Protein AF-A0A3L7VFS5-F1 (afdb_monomer)

Nearest PDB structures (foldseek):
  1wq2-assembly1_B  TM=7.933E-01  e=6.311E-02  Nitratidesulfovibrio vulgaris
  2l01-assembly1_B  TM=6.760E-01  e=1.553E-01  Phocaeicola vulgatus ATCC 8482
  6rbd-assembly1_l  TM=6.116E-01  e=2.780E-01  Saccharomyces cerevisiae S288C
  5vfs-assembly1_V  TM=5.050E-01  e=2.571E+00  Homo sapiens
  8jri-assembly1_V  TM=4.109E-01  e=4.855E+00  Homo sapiens

Structure (mmCIF, N/CA/C/O backbone):
data_AF-A0A3L7VFS5-F1
#
_entry.id   AF-A0A3L7VFS5-F1
#
loop_
_atom_site.group_PDB
_atom_site.id
_atom_site.type_symbol
_atom_site.label_atom_id
_atom_site.label_alt_id
_atom_site.label_comp_id
_atom_site.label_asym_id
_atom_site.label_entity_id
_atom_site.label_seq_id
_atom_site.pdbx_PDB_ins_code
_atom_site.Cartn_x
_atom_site.Cartn_y
_atom_site.Cartn_z
_atom_site.occupancy
_atom_site.B_iso_or_equiv
_atom_site.auth_seq_id
_atom_site.auth_comp_id
_atom_site.auth_asym_id
_atom_site.auth_atom_id
_atom_site.pdbx_PDB_model_num
ATOM 1 N N . MET A 1 1 ? -1.624 -3.315 28.650 1.00 49.53 1 MET A N 1
ATOM 2 C CA . MET A 1 1 ? -2.647 -2.267 28.398 1.00 49.53 1 MET A CA 1
ATOM 3 C C . MET A 1 1 ? -3.892 -2.787 27.670 1.00 49.53 1 MET A C 1
ATOM 5 O O . MET A 1 1 ? -4.983 -2.412 28.073 1.00 49.53 1 MET A O 1
ATOM 9 N N . SER A 1 2 ? -3.781 -3.645 26.647 1.00 58.47 2 SER A N 1
ATOM 10 C CA . SER A 1 2 ? -4.943 -4.228 25.941 1.00 58.47 2 SER A CA 1
ATOM 11 C C . SER A 1 2 ? -5.758 -5.216 26.791 1.00 58.47 2 SER A C 1
ATOM 13 O O . SER A 1 2 ? -6.980 -5.121 26.794 1.00 58.47 2 SER A O 1
ATOM 15 N N . ALA A 1 3 ? -5.103 -6.082 27.576 1.00 63.59 3 ALA A N 1
ATOM 16 C CA . ALA A 1 3 ? -5.770 -7.068 28.442 1.00 63.59 3 ALA A CA 1
ATOM 17 C C . ALA A 1 3 ? -6.690 -6.423 29.500 1.00 63.59 3 ALA A C 1
ATOM 19 O O . ALA A 1 3 ? -7.872 -6.734 29.563 1.00 63.59 3 ALA A O 1
ATOM 20 N N . VAL A 1 4 ? -6.184 -5.424 30.233 1.00 71.62 4 VAL A N 1
ATOM 21 C CA . VAL A 1 4 ? -6.960 -4.673 31.243 1.00 71.62 4 VAL A CA 1
ATOM 22 C C . VAL A 1 4 ? -8.175 -3.966 30.626 1.00 71.62 4 VAL A C 1
ATOM 24 O O . VAL A 1 4 ? -9.227 -3.849 31.246 1.00 71.62 4 VAL A O 1
ATOM 27 N N . ARG A 1 5 ? -8.053 -3.472 29.387 1.00 71.25 5 ARG A N 1
ATOM 28 C CA . ARG A 1 5 ? -9.160 -2.812 28.680 1.00 71.25 5 ARG A CA 1
ATOM 29 C C . ARG A 1 5 ? -10.224 -3.814 28.226 1.00 71.25 5 ARG A C 1
ATOM 31 O O . ARG A 1 5 ? -11.406 -3.489 28.286 1.00 71.25 5 ARG A O 1
ATOM 38 N N . LEU A 1 6 ? -9.807 -5.002 27.790 1.00 75.62 6 LEU A N 1
ATOM 39 C CA . LEU A 1 6 ? -10.702 -6.096 27.419 1.00 75.62 6 LEU A CA 1
ATOM 40 C C . LEU A 1 6 ? -11.507 -6.592 28.614 1.00 75.62 6 LEU A C 1
ATOM 42 O O . LEU A 1 6 ? -12.717 -6.744 28.514 1.00 75.62 6 LEU A O 1
ATOM 46 N N . GLU A 1 7 ? -10.843 -6.772 29.750 1.00 79.06 7 GLU A N 1
ATOM 47 C CA . GLU A 1 7 ? -11.471 -7.206 30.993 1.00 79.06 7 GLU A CA 1
ATOM 48 C C . GLU A 1 7 ? -12.519 -6.196 31.476 1.00 79.06 7 GLU A C 1
ATOM 50 O O . GLU A 1 7 ? -13.644 -6.580 31.786 1.00 79.06 7 GLU A O 1
ATOM 55 N N . LYS A 1 8 ? -12.217 -4.892 31.401 1.00 82.19 8 LYS A N 1
ATOM 56 C CA . LYS A 1 8 ? -13.184 -3.824 31.709 1.00 82.19 8 LYS A CA 1
ATOM 57 C C . LYS A 1 8 ? -14.404 -3.823 30.782 1.00 82.19 8 LYS A C 1
ATOM 59 O O . LYS A 1 8 ? -15.521 -3.642 31.256 1.00 82.19 8 LYS A O 1
ATOM 64 N N . LEU A 1 9 ? -14.209 -4.011 29.473 1.00 82.94 9 LEU A N 1
ATOM 65 C CA . LEU A 1 9 ? -15.309 -4.075 28.500 1.00 82.94 9 LEU A CA 1
ATOM 66 C C . LEU A 1 9 ? -16.155 -5.342 28.671 1.00 82.94 9 LEU A C 1
ATOM 68 O O . LEU A 1 9 ? -17.379 -5.244 28.680 1.00 82.94 9 LEU A O 1
ATOM 72 N N . ARG A 1 10 ? -15.520 -6.506 28.858 1.00 85.19 10 ARG A N 1
ATOM 73 C CA . ARG A 1 10 ? -16.217 -7.772 29.133 1.00 85.19 10 ARG A CA 1
ATOM 74 C C . ARG A 1 10 ? -17.007 -7.705 30.434 1.00 85.19 10 ARG A C 1
ATOM 76 O O . ARG A 1 10 ? -18.161 -8.115 30.443 1.00 85.19 10 ARG A O 1
ATOM 83 N N . GLY A 1 11 ? -16.420 -7.147 31.493 1.00 84.69 11 GLY A N 1
ATOM 84 C CA . GLY A 1 11 ? -17.104 -6.926 32.767 1.00 84.69 11 GLY A CA 1
ATOM 85 C C . GLY A 1 11 ? -18.344 -6.050 32.598 1.00 84.69 11 GLY A C 1
ATOM 86 O O . GLY A 1 11 ? -19.437 -6.474 32.954 1.00 84.69 11 GLY A O 1
ATOM 87 N N . ALA A 1 12 ? -18.198 -4.888 31.950 1.00 85.88 12 ALA A N 1
ATOM 88 C CA . ALA A 1 12 ? -19.311 -3.967 31.718 1.00 85.88 12 ALA A CA 1
ATOM 89 C C . ALA A 1 12 ? -20.469 -4.616 30.950 1.00 85.88 12 ALA A C 1
ATOM 91 O O . ALA A 1 12 ? -21.629 -4.501 31.332 1.00 85.88 12 ALA A O 1
ATOM 92 N N . VAL A 1 13 ? -20.154 -5.297 29.846 1.00 86.19 13 VAL A N 1
ATOM 93 C CA . VAL A 1 13 ? -21.172 -5.905 28.988 1.00 86.19 13 VAL A CA 1
ATOM 94 C C . VAL A 1 13 ? -21.838 -7.095 29.675 1.00 86.19 13 VAL A C 1
ATOM 96 O O . VAL A 1 13 ? -23.049 -7.251 29.548 1.00 86.19 13 VAL A O 1
ATOM 99 N N . ARG A 1 14 ? -21.088 -7.889 30.451 1.00 86.62 14 ARG A N 1
ATOM 100 C CA . ARG A 1 14 ? -21.643 -8.988 31.252 1.00 86.62 14 ARG A CA 1
ATOM 101 C C . ARG A 1 14 ? -22.670 -8.476 32.261 1.00 86.62 14 ARG A C 1
ATOM 103 O O . ARG A 1 14 ? -23.772 -9.007 32.287 1.00 86.62 14 ARG A O 1
ATOM 110 N N . SER A 1 15 ? -22.341 -7.424 33.013 1.00 86.19 15 SER A N 1
ATOM 111 C CA . SER A 1 15 ? -23.243 -6.832 34.012 1.00 86.19 15 SER A CA 1
ATOM 112 C C . SER A 1 15 ? -24.516 -6.240 33.401 1.00 86.19 15 SER A C 1
ATOM 114 O O . SER A 1 15 ? -25.572 -6.266 34.017 1.00 86.19 15 SER A O 1
ATOM 116 N N . ILE A 1 16 ? -24.440 -5.707 32.179 1.00 88.50 16 ILE A N 1
ATOM 117 C CA .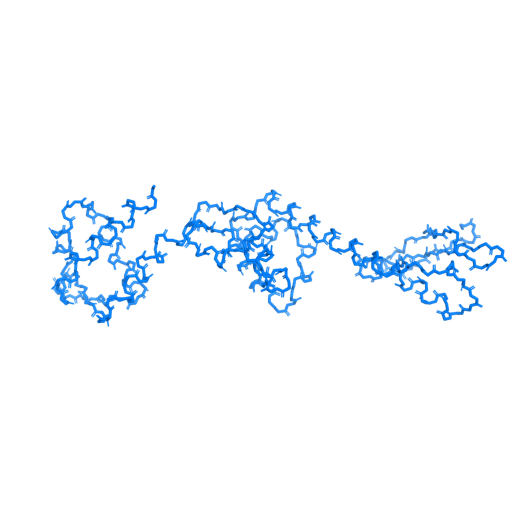 ILE A 1 16 ? -25.596 -5.089 31.508 1.00 88.50 16 ILE A CA 1
ATOM 118 C C . ILE A 1 16 ? -26.504 -6.138 30.839 1.00 88.50 16 ILE A C 1
ATOM 120 O O . ILE A 1 16 ? -27.668 -5.870 30.549 1.00 88.50 16 ILE A O 1
ATOM 124 N N . ARG A 1 17 ? -25.989 -7.341 30.578 1.00 84.38 17 ARG A N 1
ATOM 125 C CA . ARG A 1 17 ? -26.716 -8.401 29.870 1.00 84.38 17 ARG A CA 1
ATOM 126 C C . ARG A 1 17 ? -27.724 -9.156 30.734 1.00 84.38 17 ARG A C 1
ATOM 128 O O . ARG A 1 17 ? -28.546 -9.884 30.193 1.00 84.38 17 ARG A O 1
ATOM 135 N N . GLU A 1 18 ? -27.670 -8.988 32.050 1.00 82.25 18 GLU A N 1
ATOM 136 C CA . GLU A 1 18 ? -28.601 -9.647 32.973 1.00 82.25 18 GLU A CA 1
ATOM 137 C C . GLU A 1 18 ? -30.065 -9.282 32.688 1.00 82.25 18 GLU A C 1
ATOM 139 O O . GLU A 1 18 ? -30.955 -10.079 32.967 1.00 82.25 18 GLU A O 1
ATOM 144 N N . GLU A 1 19 ? -30.304 -8.125 32.063 1.00 85.56 19 GLU A N 1
ATOM 145 C CA . GLU A 1 19 ? -31.637 -7.624 31.761 1.00 85.56 19 GLU A CA 1
ATOM 146 C C . GLU A 1 19 ? -31.859 -7.446 30.250 1.00 85.56 19 GLU A C 1
ATOM 148 O O . GLU A 1 19 ? -31.006 -6.918 29.528 1.00 85.56 19 GLU A O 1
ATOM 153 N N . LYS A 1 20 ? -33.039 -7.848 29.750 1.00 84.69 20 LYS A N 1
ATOM 154 C CA . LYS A 1 20 ? -33.370 -7.757 28.313 1.00 84.69 20 LYS A CA 1
ATOM 155 C C . LYS A 1 20 ? -33.628 -6.311 27.869 1.00 84.69 20 LYS A C 1
ATOM 157 O O . LYS A 1 20 ? -33.325 -5.954 26.727 1.00 84.69 20 LYS A O 1
ATOM 162 N N . VAL A 1 21 ? -34.176 -5.490 28.769 1.00 89.50 21 VAL A N 1
ATOM 163 C CA . VAL A 1 21 ? -34.473 -4.065 28.566 1.00 89.50 21 VAL A CA 1
ATOM 164 C C . VAL A 1 21 ? -34.095 -3.286 29.820 1.00 89.50 21 VAL A C 1
ATOM 166 O O . VAL A 1 21 ? -34.620 -3.552 30.894 1.00 89.50 21 VAL A O 1
ATOM 169 N N . PHE A 1 22 ? -33.228 -2.285 29.698 1.00 91.81 22 PHE A N 1
ATOM 170 C CA . PHE A 1 22 ? -32.716 -1.554 30.859 1.00 91.81 22 PHE A CA 1
ATOM 171 C C . PHE A 1 22 ? -32.558 -0.055 30.589 1.00 91.81 22 PHE A C 1
ATOM 173 O O . PHE A 1 22 ? -32.410 0.394 29.450 1.00 91.81 22 PHE A O 1
ATOM 180 N N . SER A 1 23 ? -32.580 0.745 31.658 1.00 91.50 23 SER A N 1
ATOM 181 C CA . SER A 1 23 ? -32.333 2.187 31.585 1.00 91.50 23 SER A CA 1
ATOM 182 C C . SER A 1 23 ? -30.836 2.506 31.656 1.00 91.50 23 SER A C 1
ATOM 184 O O . SER A 1 23 ? -30.028 1.730 32.172 1.00 91.50 23 SER A O 1
ATOM 186 N N . VAL A 1 24 ? -30.453 3.693 31.175 1.00 88.88 24 VAL A N 1
ATOM 187 C CA . VAL A 1 24 ? -29.067 4.187 31.294 1.00 88.88 24 VAL A CA 1
ATOM 188 C C . VAL A 1 24 ? -28.598 4.223 32.749 1.00 88.88 24 VAL A C 1
ATOM 190 O O . VAL A 1 24 ? -27.437 3.925 33.028 1.00 88.88 24 VAL A O 1
ATOM 193 N N . ASP A 1 25 ? -29.479 4.603 33.671 1.00 88.38 25 ASP A N 1
ATOM 194 C CA . ASP A 1 25 ? -29.116 4.733 35.080 1.00 88.38 25 ASP A CA 1
ATOM 195 C C . ASP A 1 25 ? -28.967 3.369 35.748 1.00 88.38 25 ASP A C 1
ATOM 197 O O . ASP A 1 25 ? -27.993 3.172 36.471 1.00 88.38 25 ASP A O 1
ATOM 201 N N . TRP A 1 26 ? -29.810 2.393 35.396 1.00 91.44 26 TRP A N 1
ATOM 202 C CA . TRP A 1 26 ? -29.627 1.006 35.826 1.00 91.44 26 TRP A CA 1
ATOM 203 C C . TRP A 1 26 ? -28.266 0.453 35.377 1.00 91.44 26 TRP A C 1
ATOM 205 O O . TRP A 1 26 ? -27.512 -0.070 36.196 1.00 91.44 26 TRP A O 1
ATOM 215 N N . ALA A 1 27 ? -27.882 0.668 34.113 1.00 88.38 27 ALA A N 1
ATOM 216 C CA . ALA A 1 27 ? -26.593 0.204 33.590 1.00 88.38 27 ALA A CA 1
ATOM 217 C C . ALA A 1 27 ? -25.388 0.825 34.324 1.00 88.38 27 ALA A C 1
ATOM 219 O O . ALA A 1 27 ? -24.378 0.158 34.546 1.00 88.38 27 ALA A O 1
ATOM 220 N N . LYS A 1 28 ? -25.480 2.099 34.733 1.00 89.75 28 LYS A N 1
ATOM 221 C CA . LYS A 1 28 ? -24.446 2.745 35.563 1.00 89.75 28 LYS A CA 1
ATOM 222 C C . LYS A 1 28 ? -24.393 2.147 36.970 1.00 89.75 28 LYS A C 1
ATOM 224 O O . LYS A 1 28 ? -23.305 2.007 37.516 1.00 89.75 28 LYS A O 1
ATOM 229 N N . THR A 1 29 ? -25.542 1.799 37.550 1.00 88.75 29 THR A N 1
ATOM 230 C CA . THR A 1 29 ? -25.622 1.187 38.884 1.00 88.75 29 THR A CA 1
ATOM 231 C C . THR A 1 29 ? -25.051 -0.227 38.920 1.00 88.75 29 THR A C 1
ATOM 233 O O . THR A 1 29 ? -24.518 -0.607 39.962 1.00 88.75 29 THR A O 1
ATOM 236 N N . GLN A 1 30 ? -25.131 -0.980 37.819 1.00 88.44 30 GLN A N 1
ATOM 237 C CA . GLN A 1 30 ? -24.513 -2.308 37.713 1.00 88.44 30 GLN A CA 1
ATOM 238 C C . GLN A 1 30 ? -23.001 -2.233 37.472 1.00 88.44 30 GLN A C 1
ATOM 240 O O . GLN A 1 30 ? -22.234 -3.018 38.017 1.00 88.44 30 GLN A O 1
ATOM 245 N N . CYS A 1 31 ? -22.540 -1.232 36.724 1.00 87.19 31 CYS A N 1
ATOM 246 C CA . CYS A 1 31 ? -21.125 -1.024 36.418 1.00 87.19 31 CYS A CA 1
ATOM 247 C C . CYS A 1 31 ? -20.437 -0.059 37.407 1.00 87.19 31 CYS A C 1
ATOM 249 O O . CYS A 1 31 ? -19.812 0.911 36.974 1.00 87.19 31 CYS A O 1
ATOM 251 N N . ARG A 1 32 ? -20.538 -0.299 38.726 1.00 82.56 32 ARG A N 1
ATOM 252 C CA . ARG A 1 32 ? -20.020 0.630 39.767 1.00 82.56 32 ARG A CA 1
ATOM 253 C C . ARG A 1 32 ? -18.508 0.842 39.714 1.00 82.56 32 ARG A C 1
ATOM 255 O O . ARG A 1 32 ? -18.030 1.917 40.064 1.00 82.56 32 ARG A O 1
ATOM 262 N N . ASP A 1 33 ? -17.779 -0.154 39.220 1.00 83.00 33 ASP A N 1
ATOM 263 C CA . ASP A 1 33 ? -16.318 -0.120 39.093 1.00 83.00 33 ASP A CA 1
ATOM 264 C C . ASP A 1 33 ? -15.832 0.726 37.897 1.00 83.00 33 ASP A C 1
ATOM 266 O O . ASP A 1 33 ? -14.629 0.868 37.657 1.00 83.00 33 ASP A O 1
ATOM 270 N N . LEU A 1 34 ? -16.757 1.288 37.108 1.00 87.25 34 LEU A N 1
ATOM 271 C CA . LEU A 1 34 ? -16.471 2.051 35.897 1.00 87.25 34 LEU A CA 1
ATOM 272 C C . LEU A 1 34 ? -17.050 3.465 35.973 1.00 87.25 34 LEU A C 1
ATOM 274 O O . LEU A 1 34 ? -18.126 3.713 36.507 1.00 87.25 34 LEU A O 1
ATOM 278 N N . ALA A 1 35 ? -16.353 4.420 35.354 1.00 87.31 35 ALA A N 1
ATOM 279 C CA . ALA A 1 35 ? -16.838 5.794 35.278 1.00 87.31 35 ALA A CA 1
ATOM 280 C C . ALA A 1 35 ? -18.186 5.871 34.514 1.00 87.31 35 ALA A C 1
ATOM 282 O O . ALA A 1 35 ? -18.282 5.321 33.411 1.00 87.31 35 ALA A O 1
ATOM 283 N N . PRO A 1 36 ? -19.198 6.629 34.987 1.00 86.25 36 PRO A N 1
ATOM 284 C CA . PRO A 1 36 ? -20.513 6.719 34.330 1.00 86.25 36 PRO A CA 1
ATOM 285 C C . PRO A 1 36 ? -20.465 7.167 32.858 1.00 86.25 36 PRO A C 1
ATOM 287 O O . PRO A 1 36 ? -21.253 6.715 32.018 1.00 86.25 36 PRO A O 1
ATOM 290 N N . ALA A 1 37 ? -19.508 8.035 32.518 1.00 82.44 37 ALA A N 1
ATOM 291 C CA . ALA A 1 37 ? -19.271 8.479 31.145 1.00 82.44 37 ALA A CA 1
ATOM 292 C C . ALA A 1 37 ? -18.783 7.336 30.233 1.00 82.44 37 ALA A C 1
ATOM 294 O O . ALA A 1 37 ? -19.129 7.290 29.051 1.00 82.44 37 ALA A O 1
ATOM 295 N N . TYR A 1 38 ? -18.013 6.393 30.782 1.00 83.50 38 TYR A N 1
ATOM 296 C CA . TYR A 1 38 ? -17.519 5.226 30.058 1.00 83.50 38 TYR A CA 1
ATOM 297 C C . TYR A 1 38 ? -18.658 4.256 29.726 1.00 83.50 38 TYR A C 1
ATOM 299 O O . TYR A 1 38 ? -18.798 3.861 28.570 1.00 83.50 38 TYR A O 1
ATOM 307 N N . VAL A 1 39 ? -19.535 3.974 30.694 1.00 86.56 39 VAL A N 1
ATOM 308 C CA . VAL A 1 39 ? -20.738 3.141 30.500 1.00 86.56 39 VAL A CA 1
ATOM 309 C C . VAL A 1 39 ? -21.644 3.743 29.424 1.00 86.56 39 VAL A C 1
ATOM 311 O O . VAL A 1 39 ? -22.031 3.070 28.473 1.00 86.56 39 VAL A O 1
ATOM 314 N N . THR A 1 40 ? -21.895 5.053 29.499 1.00 87.56 40 THR A N 1
ATOM 315 C CA . THR A 1 40 ? -22.714 5.769 28.505 1.00 87.56 40 THR A CA 1
ATOM 316 C C . THR A 1 40 ? -22.124 5.667 27.092 1.00 87.56 40 THR A C 1
ATOM 318 O O . THR A 1 40 ? -22.858 5.535 26.113 1.00 87.56 40 THR A O 1
ATOM 321 N N . LYS A 1 41 ? -20.791 5.717 26.965 1.00 86.25 41 LYS A N 1
ATOM 322 C CA . LYS A 1 41 ? -20.098 5.558 25.681 1.00 86.25 41 LYS A CA 1
ATOM 323 C C . LYS A 1 41 ? -20.266 4.147 25.110 1.00 86.25 41 LYS A C 1
ATOM 325 O O . LYS A 1 41 ? -20.528 4.033 23.916 1.00 86.25 41 LYS A O 1
ATOM 330 N N . ILE A 1 42 ? -20.151 3.112 25.947 1.00 88.19 42 ILE A N 1
ATOM 331 C CA . ILE A 1 42 ? -20.348 1.710 25.544 1.00 88.19 42 ILE A CA 1
ATOM 332 C C . ILE A 1 42 ? -21.759 1.512 24.984 1.00 88.19 42 ILE A C 1
ATOM 334 O O . ILE A 1 42 ? -21.895 1.022 23.867 1.00 88.19 42 ILE A O 1
ATOM 338 N N . LEU A 1 43 ? -22.792 1.973 25.699 1.00 89.31 43 LEU A N 1
ATOM 339 C CA . LEU A 1 43 ? -24.190 1.845 25.266 1.00 89.31 43 LEU A CA 1
ATOM 340 C C . LEU A 1 43 ? -24.441 2.500 23.904 1.00 89.31 43 LEU A C 1
ATOM 342 O O . LEU A 1 43 ? -25.046 1.901 23.018 1.00 89.31 43 LEU A O 1
ATOM 346 N N . LYS A 1 44 ? -23.908 3.711 23.697 1.00 87.94 44 LYS A N 1
ATOM 347 C CA . LYS A 1 44 ? -24.010 4.407 22.407 1.00 87.94 44 LYS A CA 1
ATOM 348 C C . LYS A 1 44 ? -23.304 3.659 21.276 1.00 87.94 44 LYS A C 1
ATOM 350 O O . LYS A 1 44 ? -23.799 3.672 20.155 1.00 87.94 44 LYS A O 1
ATOM 355 N N . GLN A 1 45 ? -22.150 3.043 21.539 1.00 85.25 45 GLN A N 1
ATOM 356 C CA . GLN A 1 45 ? -21.429 2.273 20.521 1.00 85.25 45 GLN A CA 1
ATOM 357 C C . GLN A 1 45 ? -22.139 0.959 20.190 1.00 85.25 45 GLN A C 1
ATOM 359 O O . GLN A 1 45 ? -22.264 0.642 19.015 1.00 85.25 45 GLN A O 1
ATOM 364 N N . LEU A 1 46 ? -22.653 0.247 21.195 1.00 88.06 46 LEU A N 1
ATOM 365 C CA . LEU A 1 46 ? -23.460 -0.958 20.993 1.00 88.06 46 LEU A CA 1
ATOM 366 C C . LEU A 1 46 ? -24.721 -0.662 20.175 1.00 88.06 46 LEU A C 1
ATOM 368 O O . LEU A 1 46 ? -25.038 -1.413 19.259 1.00 88.06 46 LEU A O 1
ATOM 372 N N . ALA A 1 47 ? -25.400 0.454 20.452 1.00 87.00 47 ALA A N 1
ATOM 373 C CA . ALA A 1 47 ? -26.554 0.875 19.663 1.00 87.00 47 ALA A CA 1
ATOM 374 C C . ALA A 1 47 ? -26.178 1.274 18.231 1.00 87.00 47 ALA A C 1
ATOM 376 O O . ALA A 1 47 ? -26.844 0.883 17.279 1.00 87.00 47 ALA A O 1
ATOM 377 N N . LYS A 1 48 ? -25.079 2.019 18.059 1.00 85.81 48 LYS A N 1
ATOM 378 C CA . LYS A 1 48 ? -24.581 2.407 16.732 1.00 85.81 48 LYS A CA 1
ATOM 379 C C . LYS A 1 48 ? -24.232 1.193 15.866 1.00 85.81 48 LYS A C 1
ATOM 381 O O . LYS A 1 48 ? -24.479 1.224 14.666 1.00 85.81 48 LYS A O 1
ATOM 386 N N . ASP A 1 49 ? -23.640 0.168 16.470 1.00 82.81 49 ASP A N 1
ATOM 387 C CA . ASP A 1 49 ? -23.200 -1.042 15.775 1.00 82.81 49 ASP A CA 1
ATOM 388 C C . ASP A 1 49 ? -24.328 -2.098 15.662 1.00 82.81 49 ASP A C 1
ATOM 390 O O . ASP A 1 49 ? -24.079 -3.199 15.185 1.00 82.81 49 ASP A O 1
ATOM 394 N N . GLY A 1 50 ? -25.568 -1.765 16.057 1.00 83.69 50 GLY A N 1
ATOM 395 C CA . GLY A 1 50 ? -26.761 -2.595 15.837 1.00 83.69 50 GLY A CA 1
ATOM 396 C C . GLY A 1 50 ? -27.028 -3.673 16.893 1.00 83.69 50 GLY A C 1
ATOM 397 O O . GLY A 1 50 ? -27.940 -4.473 16.726 1.00 83.69 50 GLY A O 1
ATOM 398 N N . HIS A 1 51 ? -26.274 -3.697 17.994 1.00 86.75 51 HIS A N 1
ATOM 399 C CA . HIS A 1 51 ? -26.462 -4.682 19.068 1.00 86.75 51 HIS A CA 1
ATOM 400 C C . HIS A 1 51 ? -27.563 -4.287 20.063 1.00 86.75 51 HIS A C 1
ATOM 402 O O . HIS A 1 51 ? -28.157 -5.151 20.714 1.00 86.75 51 HIS A O 1
ATOM 408 N N . LEU A 1 52 ? -27.829 -2.982 20.188 1.00 89.62 52 LEU A N 1
ATOM 409 C CA . LEU A 1 52 ? -28.888 -2.434 21.032 1.00 89.62 52 LEU A CA 1
ATOM 410 C C . LEU A 1 52 ? -29.854 -1.570 20.218 1.00 89.62 52 LEU A C 1
ATOM 412 O O . LEU A 1 52 ? -29.441 -0.763 19.390 1.00 89.62 52 LEU A O 1
ATOM 416 N N . GLU A 1 53 ? -31.133 -1.664 20.546 1.00 90.62 53 GLU A N 1
ATOM 417 C CA . GLU A 1 53 ? -32.167 -0.725 20.122 1.00 90.62 53 GLU A CA 1
ATOM 418 C C . GLU A 1 53 ? -32.334 0.372 21.179 1.00 90.62 53 GLU A C 1
ATOM 420 O O . GLU A 1 53 ? -32.315 0.090 22.380 1.00 90.62 53 GLU A O 1
ATOM 425 N N . VAL A 1 54 ? -32.484 1.626 20.743 1.00 91.69 54 VAL A N 1
ATOM 426 C CA . VAL A 1 54 ? -32.696 2.773 21.638 1.00 91.69 54 VAL A CA 1
ATOM 427 C C . VAL A 1 54 ? -34.178 3.119 21.677 1.00 91.69 54 VAL A C 1
ATOM 429 O O . VAL A 1 54 ? -34.720 3.638 20.702 1.00 91.69 54 VAL A O 1
ATOM 432 N N . CYS A 1 55 ? -34.805 2.925 22.832 1.00 88.62 55 CYS A N 1
ATOM 433 C CA . CYS A 1 55 ? -36.199 3.278 23.078 1.00 88.62 55 CYS A CA 1
ATOM 434 C C . CYS A 1 55 ? -36.275 4.537 23.952 1.00 88.62 55 CYS A C 1
ATOM 436 O O . CYS A 1 55 ? -35.469 4.728 24.867 1.00 88.62 55 CYS A O 1
ATOM 438 N N . LYS A 1 56 ? -37.243 5.417 23.689 1.00 88.94 56 LYS A N 1
ATOM 439 C CA . LYS A 1 56 ? -37.490 6.611 24.509 1.00 88.94 56 LYS A CA 1
ATOM 440 C C . LYS A 1 56 ? -38.932 6.617 24.978 1.00 88.94 56 LYS A C 1
ATOM 442 O O . LYS A 1 56 ? -39.837 6.643 24.154 1.00 88.94 56 LYS A O 1
ATOM 447 N N . GLU A 1 57 ? -39.123 6.665 26.287 1.00 85.69 57 GLU A N 1
ATOM 448 C CA . GLU A 1 57 ? -40.443 6.702 26.909 1.00 85.69 57 GLU A CA 1
ATOM 449 C C . GLU A 1 57 ? -40.390 7.636 28.121 1.00 85.69 57 GLU A C 1
ATOM 451 O O . GLU A 1 57 ? -39.411 7.636 28.864 1.00 85.69 57 GLU A O 1
ATOM 456 N N . ASN A 1 58 ? -41.392 8.505 28.287 1.00 77.81 58 ASN A N 1
ATOM 457 C CA . ASN A 1 58 ? -41.506 9.423 29.432 1.00 77.81 58 ASN A CA 1
ATOM 458 C C . ASN A 1 58 ? -40.225 10.226 29.764 1.00 77.81 58 ASN A C 1
ATOM 460 O O . ASN A 1 58 ? -39.860 10.387 30.924 1.00 77.81 58 ASN A O 1
ATOM 464 N N . LYS A 1 59 ? -39.536 10.755 28.737 1.00 80.94 59 LYS A N 1
ATOM 465 C CA . LYS A 1 59 ? -38.243 11.482 28.829 1.00 80.94 59 LYS A CA 1
ATOM 466 C C . LYS A 1 59 ? -37.049 10.645 29.320 1.00 80.94 59 LYS A C 1
ATOM 468 O O . LYS A 1 59 ? -35.959 11.193 29.483 1.00 80.94 59 LYS A O 1
ATOM 473 N N . GLN A 1 60 ? -37.206 9.335 29.481 1.00 82.44 60 GLN A N 1
ATOM 474 C CA . GLN A 1 60 ? -36.146 8.413 29.868 1.00 82.44 60 GLN A CA 1
ATOM 475 C C . GLN A 1 60 ? -35.725 7.551 28.667 1.00 82.44 60 GLN A C 1
ATOM 477 O O . GLN A 1 60 ? -36.523 7.236 27.785 1.00 82.44 60 GLN A O 1
ATOM 482 N N . THR A 1 61 ? -34.427 7.246 28.573 1.00 87.81 61 THR A N 1
ATOM 483 C CA . THR A 1 61 ? -33.867 6.427 27.484 1.00 87.81 61 THR A CA 1
ATOM 484 C C . THR A 1 61 ? -33.594 5.019 27.990 1.00 87.81 61 THR A C 1
ATOM 486 O O . THR A 1 61 ? -32.890 4.843 28.991 1.00 87.81 61 THR A O 1
ATOM 489 N N . TYR A 1 62 ? -34.106 4.042 27.254 1.00 89.62 62 TYR A N 1
ATOM 490 C CA . TYR A 1 62 ? -33.935 2.619 27.494 1.00 89.62 62 TYR A CA 1
ATOM 491 C C . TYR A 1 62 ? -33.176 1.987 26.331 1.00 89.62 62 TYR A C 1
ATOM 493 O O . TYR A 1 62 ? -33.236 2.466 25.197 1.00 89.62 62 TYR A O 1
ATOM 501 N N . TYR A 1 63 ? -32.452 0.918 26.630 1.00 90.88 63 TYR A N 1
ATOM 502 C CA . TYR A 1 63 ? -31.783 0.090 25.641 1.00 90.88 63 TYR A CA 1
ATOM 503 C C . TYR A 1 63 ? -32.355 -1.319 25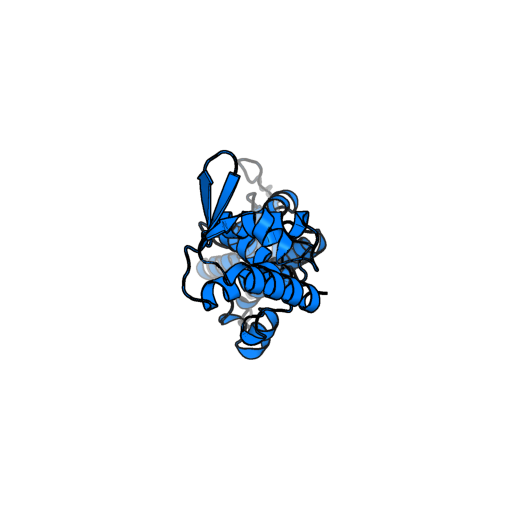.711 1.00 90.88 63 TYR A C 1
ATOM 505 O O . TYR A 1 63 ? -32.608 -1.838 26.799 1.00 90.88 63 TYR A O 1
ATOM 513 N N . LYS A 1 64 ? -32.544 -1.930 24.546 1.00 90.50 64 LYS A N 1
ATOM 514 C CA . LYS A 1 64 ? -33.012 -3.307 24.401 1.00 90.50 64 LYS A CA 1
ATOM 515 C C . LYS A 1 64 ? -32.003 -4.102 23.587 1.00 90.50 64 LYS A C 1
ATOM 517 O O . LYS A 1 64 ? -31.569 -3.638 22.535 1.00 90.50 64 LYS A O 1
ATOM 522 N N . TRP A 1 65 ? -31.640 -5.292 24.057 1.00 89.06 65 TRP A N 1
ATOM 523 C CA . TRP A 1 65 ? -30.785 -6.196 23.289 1.00 89.06 65 TRP A CA 1
ATOM 524 C C . TRP A 1 65 ? -31.523 -6.703 22.049 1.00 89.06 65 TRP A C 1
ATOM 526 O O . TRP A 1 65 ? -32.614 -7.263 22.154 1.00 89.06 65 TRP A O 1
ATOM 536 N N . LEU A 1 66 ? -30.917 -6.487 20.879 1.00 84.69 66 LEU A N 1
ATOM 537 C CA . LEU A 1 66 ? -31.387 -7.040 19.604 1.00 84.69 66 LEU A CA 1
ATOM 538 C C . LEU A 1 66 ? -30.774 -8.411 19.312 1.00 84.69 66 LEU A C 1
ATOM 540 O O . LEU A 1 66 ? -31.318 -9.177 18.525 1.00 84.69 66 LEU A O 1
ATOM 544 N N . VAL A 1 67 ? -29.647 -8.709 19.954 1.00 77.56 67 VAL A N 1
ATOM 545 C CA . VAL A 1 67 ? -28.842 -9.898 19.696 1.00 77.56 67 VAL A CA 1
ATOM 546 C C . VAL A 1 67 ? -28.984 -10.880 20.849 1.00 77.56 67 VAL A C 1
ATOM 548 O O . VAL A 1 67 ? -28.727 -10.534 22.005 1.00 77.56 67 VAL A O 1
ATOM 551 N N . GLU A 1 68 ? -29.370 -12.112 20.528 1.00 68.75 68 GLU A N 1
ATOM 552 C CA . GLU A 1 68 ? -29.531 -13.182 21.515 1.00 68.75 68 GLU A CA 1
ATOM 553 C C . GLU A 1 68 ? -28.237 -14.000 21.689 1.00 68.75 68 GLU A C 1
ATOM 555 O O . GLU A 1 68 ? -27.902 -14.356 22.822 1.00 68.75 68 GLU A O 1
ATOM 560 N N . ASP A 1 69 ? -27.445 -14.213 20.624 1.00 73.31 69 ASP A N 1
ATOM 561 C CA . ASP A 1 69 ? -26.198 -14.994 20.689 1.00 73.31 69 ASP A CA 1
ATOM 562 C C . ASP A 1 69 ? -25.084 -14.235 21.442 1.00 73.31 69 ASP A C 1
ATOM 564 O O . ASP A 1 69 ? -24.713 -13.110 21.087 1.00 73.31 69 ASP A O 1
ATOM 568 N N . PRO A 1 70 ? -24.496 -14.822 22.500 1.00 68.75 70 PRO A N 1
ATOM 569 C CA . PRO A 1 70 ? -23.365 -14.224 23.192 1.00 68.75 70 PRO A CA 1
ATOM 570 C C . PRO A 1 70 ? -22.117 -13.967 22.377 1.00 68.75 70 PRO A C 1
ATOM 572 O O . PRO A 1 70 ? -21.431 -12.974 22.628 1.00 68.75 70 PRO A O 1
ATOM 575 N N . ARG A 1 71 ? -21.879 -14.795 21.368 1.00 69.75 71 ARG A N 1
ATOM 576 C CA . ARG A 1 71 ? -20.668 -14.761 20.557 1.00 69.75 71 ARG A CA 1
ATOM 577 C C . ARG A 1 71 ? -20.583 -13.515 19.686 1.00 69.75 71 ARG A C 1
ATOM 579 O O . ARG A 1 71 ? -19.487 -13.027 19.444 1.00 69.75 71 ARG A O 1
ATOM 586 N N . GLU A 1 72 ? -21.712 -12.956 19.263 1.00 72.75 72 GLU A N 1
ATOM 587 C CA . GLU A 1 72 ? -21.743 -11.724 18.466 1.00 72.75 72 GLU A CA 1
ATOM 588 C C . GLU A 1 72 ? -21.288 -10.501 19.268 1.00 72.75 72 GLU A C 1
ATOM 590 O O . GLU A 1 72 ? -20.531 -9.658 18.781 1.00 72.75 72 GLU A O 1
ATOM 595 N N . VAL A 1 73 ? -21.715 -10.423 20.527 1.00 78.00 73 VAL A N 1
ATOM 596 C CA . VAL A 1 73 ? -21.321 -9.346 21.435 1.00 78.00 73 VAL A CA 1
ATOM 597 C C . VAL A 1 73 ? -19.870 -9.534 21.882 1.00 78.00 73 VAL A C 1
ATOM 599 O O . VAL A 1 73 ? -19.128 -8.555 21.952 1.00 78.00 73 VAL A O 1
ATOM 602 N N . ASP A 1 74 ? -19.423 -10.772 22.107 1.00 74.94 74 ASP A N 1
ATOM 603 C CA . ASP A 1 74 ? -18.009 -11.064 22.361 1.00 74.94 74 ASP A CA 1
ATOM 604 C C . ASP A 1 74 ? -17.136 -10.673 21.162 1.00 74.94 74 ASP A C 1
ATOM 606 O O . ASP A 1 74 ? -16.145 -9.961 21.334 1.00 74.94 74 ASP A O 1
ATOM 610 N N . HIS A 1 75 ? -17.553 -11.010 19.939 1.00 70.88 75 HIS A N 1
ATOM 611 C CA . HIS A 1 75 ? -16.877 -10.582 18.716 1.00 70.88 75 HIS A CA 1
ATOM 612 C C . HIS A 1 75 ? -16.841 -9.052 18.592 1.00 70.88 75 HIS A C 1
ATOM 614 O O . HIS A 1 75 ? -15.822 -8.476 18.201 1.00 70.88 75 HIS A O 1
ATOM 620 N N . TRP A 1 76 ? -17.913 -8.357 18.983 1.00 81.94 76 TRP A N 1
ATOM 621 C CA . TRP A 1 76 ? -17.920 -6.898 19.062 1.00 81.94 76 TRP A CA 1
ATOM 622 C C . TRP A 1 76 ? -16.916 -6.368 20.093 1.00 81.94 76 TRP A C 1
ATOM 624 O O . TRP A 1 76 ? -16.147 -5.461 19.769 1.00 81.94 76 TRP A O 1
ATOM 634 N N . ILE A 1 77 ? -16.866 -6.932 21.306 1.00 79.56 77 ILE A N 1
ATOM 635 C CA . ILE A 1 77 ? -15.922 -6.530 22.366 1.00 79.56 77 ILE A CA 1
ATOM 636 C C . ILE A 1 77 ? -14.486 -6.691 21.871 1.00 79.56 77 ILE A C 1
ATOM 638 O O . ILE A 1 77 ? -13.667 -5.774 21.990 1.00 79.56 77 ILE A O 1
ATOM 642 N N . GLU A 1 78 ? -14.197 -7.838 21.270 1.00 72.81 78 GLU A N 1
ATOM 643 C CA . GLU A 1 78 ? -12.909 -8.147 20.670 1.00 72.81 78 GLU A CA 1
ATOM 644 C C . GLU A 1 78 ? -12.588 -7.141 19.560 1.00 72.81 78 GLU A C 1
ATOM 646 O O . GLU A 1 78 ? -11.541 -6.492 19.596 1.00 72.81 78 GLU A O 1
ATOM 651 N N . LYS A 1 79 ? -13.532 -6.853 18.660 1.00 71.12 79 LYS A N 1
ATOM 652 C CA . LYS A 1 79 ? -13.385 -5.813 17.635 1.00 71.12 79 LYS A CA 1
ATOM 653 C C . LYS A 1 79 ? -13.133 -4.425 18.237 1.00 71.12 79 LYS A C 1
ATOM 655 O O . LYS A 1 79 ? -12.346 -3.674 17.673 1.00 71.12 79 LYS A O 1
ATOM 660 N N . GLN A 1 80 ? -13.730 -4.040 19.367 1.00 72.94 80 GLN A N 1
ATOM 661 C CA . GLN A 1 80 ? -13.490 -2.724 19.988 1.00 72.94 80 GLN A CA 1
ATOM 662 C C . GLN A 1 80 ? -12.101 -2.596 20.633 1.00 72.94 80 GLN A C 1
ATOM 664 O O . GLN A 1 80 ? -11.549 -1.492 20.706 1.00 72.94 80 GLN A O 1
ATOM 669 N N . VAL A 1 81 ? -11.531 -3.703 21.113 1.00 64.38 81 VAL A N 1
ATOM 670 C CA . VAL A 1 81 ? -10.219 -3.725 21.778 1.00 64.38 81 VAL A CA 1
ATOM 671 C C . VAL A 1 81 ? -9.089 -3.952 20.772 1.00 64.38 81 VAL A C 1
ATOM 673 O O . VAL A 1 81 ? -8.050 -3.294 20.853 1.00 64.38 81 VAL A O 1
ATOM 676 N N . TYR A 1 82 ? -9.303 -4.832 19.796 1.00 58.19 82 TYR A N 1
ATOM 677 C CA . TYR A 1 82 ? -8.285 -5.307 18.860 1.00 58.19 82 TYR A CA 1
ATOM 678 C C . TYR A 1 82 ? -8.219 -4.517 17.547 1.00 58.19 82 TYR A C 1
ATOM 680 O O . TYR A 1 82 ? -7.190 -4.552 16.874 1.00 58.19 82 TYR A O 1
ATOM 688 N N . ARG A 1 83 ? -9.210 -3.659 17.247 1.00 55.94 83 ARG A N 1
ATOM 689 C CA . ARG A 1 83 ? -9.154 -2.669 16.142 1.00 55.94 83 ARG A CA 1
ATOM 690 C C . ARG A 1 83 ? -7.952 -1.713 16.235 1.00 55.94 83 ARG A C 1
ATOM 692 O O . ARG A 1 83 ? -7.701 -0.991 15.281 1.00 55.94 83 ARG A O 1
ATOM 699 N N . GLN A 1 84 ? -7.204 -1.694 17.347 1.00 51.66 84 GLN A N 1
ATOM 700 C CA . GLN A 1 84 ? -6.081 -0.775 17.576 1.00 51.66 84 GLN A CA 1
ATOM 701 C C . GLN A 1 84 ? -4.685 -1.423 17.687 1.00 51.66 84 GLN A C 1
ATOM 703 O O . GLN A 1 84 ? -3.719 -0.682 17.863 1.00 51.66 84 GLN A O 1
ATOM 708 N N . GLN A 1 85 ? -4.512 -2.751 17.589 1.00 49.28 85 GLN A N 1
ATOM 709 C CA . GLN A 1 85 ? -3.176 -3.368 17.713 1.00 49.28 85 GLN A CA 1
ATOM 710 C C . GLN A 1 85 ? -2.955 -4.562 16.769 1.00 49.28 85 GLN A C 1
ATOM 712 O O . GLN A 1 85 ? -3.517 -5.637 16.966 1.00 49.28 85 GLN A O 1
ATOM 717 N N . VAL A 1 86 ? -2.012 -4.409 15.825 1.00 50.72 86 VAL A N 1
ATOM 718 C CA . VAL A 1 86 ? -1.509 -5.471 14.916 1.00 50.72 86 VAL A CA 1
ATOM 719 C C . VAL A 1 86 ? -1.055 -6.734 15.677 1.00 50.72 86 VAL A C 1
ATOM 721 O O . VAL A 1 86 ? -1.110 -7.834 15.147 1.00 50.72 86 VAL A O 1
ATOM 724 N N . LYS A 1 87 ? -0.680 -6.611 16.959 1.00 48.06 87 LYS A N 1
ATOM 725 C CA . LYS A 1 87 ? -0.223 -7.728 17.809 1.00 48.06 87 LYS A CA 1
ATOM 726 C C . LYS A 1 87 ? -1.301 -8.769 18.172 1.00 48.06 87 LYS A C 1
ATOM 728 O O . LYS A 1 87 ? -0.972 -9.729 18.859 1.00 48.06 87 LYS A O 1
ATOM 733 N N . SER A 1 88 ? -2.556 -8.592 17.757 1.00 47.12 88 SER A N 1
ATOM 734 C CA . SER A 1 88 ? -3.680 -9.484 18.116 1.00 47.12 88 SER A CA 1
ATOM 735 C C . SER A 1 88 ? -4.342 -10.191 16.936 1.00 47.12 88 SER A C 1
ATOM 737 O O . SER A 1 88 ? -5.286 -10.946 17.127 1.00 47.12 88 SER A O 1
ATOM 739 N N . VAL A 1 89 ? -3.817 -9.989 15.730 1.00 50.28 89 VAL A N 1
ATOM 740 C CA . VAL A 1 89 ? -4.109 -10.866 14.599 1.00 50.28 89 VAL A CA 1
ATOM 741 C C . VAL A 1 89 ? -3.470 -12.232 14.923 1.00 50.28 89 VAL A C 1
ATOM 743 O O . VAL A 1 89 ? -2.312 -12.221 15.387 1.00 50.28 89 VAL A O 1
ATOM 746 N N . PRO A 1 90 ? -4.185 -13.374 14.774 1.00 51.91 90 PRO A N 1
ATOM 747 C CA . PRO A 1 90 ? -3.582 -14.704 14.879 1.00 51.91 90 PRO A CA 1
ATOM 748 C C . PRO A 1 90 ? -2.260 -14.725 14.116 1.00 51.91 90 PRO A C 1
ATOM 750 O O . PRO A 1 90 ? -2.159 -14.069 13.084 1.00 51.91 90 PRO A O 1
ATOM 753 N N . LEU A 1 91 ? -1.228 -15.416 14.613 1.00 52.09 91 LEU A N 1
ATOM 754 C CA . LEU A 1 91 ? 0.075 -15.447 13.924 1.00 52.09 91 LEU A CA 1
ATOM 755 C C . LEU A 1 91 ? -0.091 -15.798 12.436 1.00 52.09 91 LEU A C 1
ATOM 757 O O . LEU A 1 91 ? 0.502 -15.134 11.595 1.00 52.09 91 LEU A O 1
ATOM 761 N N . ALA A 1 92 ? -1.004 -16.730 12.148 1.00 49.47 92 ALA A N 1
ATOM 762 C CA . ALA A 1 92 ? -1.387 -17.174 10.812 1.00 49.47 92 ALA A CA 1
ATOM 763 C C . ALA A 1 92 ? -2.032 -16.104 9.915 1.00 49.47 92 ALA A C 1
ATOM 765 O O . ALA A 1 92 ? -2.085 -16.310 8.715 1.00 49.47 92 ALA A O 1
ATOM 766 N N . ASP A 1 93 ? -2.505 -14.979 10.453 1.00 58.88 93 ASP A N 1
ATOM 767 C CA . ASP A 1 93 ? -3.157 -13.894 9.701 1.00 58.88 93 ASP A CA 1
ATOM 768 C C . ASP A 1 93 ? -2.279 -12.631 9.628 1.00 58.88 93 ASP A C 1
ATOM 770 O O . ASP A 1 93 ? -2.646 -11.617 9.023 1.00 58.88 93 ASP A O 1
ATOM 774 N N . ARG A 1 94 ? -1.106 -12.649 10.274 1.00 80.19 94 ARG A N 1
ATOM 775 C CA . ARG A 1 94 ? -0.186 -11.514 10.242 1.00 80.19 94 ARG A CA 1
ATOM 776 C C . ARG A 1 94 ? 0.624 -11.549 8.950 1.00 80.19 94 ARG A C 1
ATOM 778 O O . ARG A 1 94 ? 1.286 -12.548 8.683 1.00 80.19 94 ARG A O 1
ATOM 785 N N . PRO A 1 95 ? 0.667 -10.448 8.182 1.00 86.88 95 PRO A N 1
ATOM 786 C CA . PRO A 1 95 ? 1.285 -10.459 6.860 1.00 86.88 95 PRO A CA 1
ATOM 787 C C . PRO A 1 95 ? 2.739 -10.951 6.822 1.00 86.88 95 PRO A C 1
ATOM 789 O O . PRO A 1 95 ? 3.115 -11.672 5.906 1.00 86.88 95 PRO A O 1
ATOM 792 N N . ARG A 1 96 ? 3.580 -10.593 7.804 1.00 89.50 96 ARG A N 1
ATOM 793 C CA . ARG A 1 96 ? 4.996 -11.010 7.790 1.00 89.50 96 ARG A CA 1
ATOM 794 C C . ARG A 1 96 ? 5.157 -12.491 8.080 1.00 89.50 96 ARG A C 1
ATOM 796 O O . ARG A 1 96 ? 5.959 -13.155 7.441 1.00 89.50 96 ARG A O 1
ATOM 803 N N . GLU A 1 97 ? 4.415 -12.981 9.056 1.00 88.00 97 GLU A N 1
ATOM 804 C CA . GLU A 1 97 ? 4.391 -14.378 9.445 1.00 88.00 97 GLU A CA 1
ATOM 805 C C . GLU A 1 97 ? 3.839 -15.240 8.297 1.00 88.00 97 GLU A C 1
ATOM 807 O O . GLU A 1 97 ? 4.486 -16.210 7.916 1.00 88.00 97 GLU A O 1
ATOM 812 N N . GLN A 1 98 ? 2.754 -14.808 7.643 1.00 85.00 98 GLN A N 1
ATOM 813 C CA . GLN A 1 98 ? 2.241 -15.444 6.424 1.00 85.00 98 GLN A CA 1
ATOM 814 C C . GLN A 1 98 ? 3.263 -15.466 5.285 1.00 85.00 98 GLN A C 1
ATOM 816 O O . GLN A 1 98 ? 3.397 -16.483 4.611 1.00 85.00 98 GLN A O 1
ATOM 821 N N . LEU A 1 99 ? 4.005 -14.372 5.076 1.00 90.44 99 LEU A N 1
ATOM 822 C CA . LEU A 1 99 ? 5.049 -14.321 4.052 1.00 90.44 99 LEU A CA 1
ATOM 823 C C . LEU A 1 99 ? 6.138 -15.368 4.317 1.00 90.44 99 LEU A C 1
ATOM 825 O O . LEU A 1 99 ? 6.605 -16.003 3.376 1.00 90.44 99 LEU A O 1
ATOM 829 N N . LEU A 1 100 ? 6.530 -15.554 5.581 1.00 88.31 100 LEU A N 1
ATOM 830 C CA . LEU A 1 100 ? 7.550 -16.529 5.975 1.00 88.31 100 LEU A CA 1
ATOM 831 C C . LEU A 1 100 ? 7.058 -17.981 5.886 1.00 88.31 100 LEU A C 1
ATOM 833 O O . LEU A 1 100 ? 7.852 -18.859 5.566 1.00 88.31 100 LEU A O 1
ATOM 837 N N . GLU A 1 101 ? 5.782 -18.236 6.178 1.00 86.69 101 GLU A N 1
ATOM 838 C CA . GLU A 1 101 ? 5.215 -19.590 6.222 1.00 86.69 101 GLU A CA 1
ATOM 839 C C . GLU A 1 101 ? 4.696 -20.071 4.859 1.00 86.69 101 GLU A C 1
ATOM 841 O O . GLU A 1 101 ? 4.954 -21.203 4.459 1.00 86.69 101 GLU A O 1
ATOM 846 N N . MET A 1 102 ? 3.976 -19.213 4.132 1.00 85.81 102 MET A N 1
ATOM 847 C CA . MET A 1 102 ? 3.253 -19.572 2.904 1.00 85.81 102 MET A CA 1
ATOM 848 C C . MET A 1 102 ? 3.864 -18.976 1.630 1.00 85.81 102 MET A C 1
ATOM 850 O O . MET A 1 102 ? 3.478 -19.365 0.525 1.00 85.81 102 MET A O 1
ATOM 854 N N . GLY A 1 103 ? 4.817 -18.050 1.769 1.00 86.19 103 GLY A N 1
ATOM 855 C CA . GLY A 1 103 ? 5.449 -17.350 0.655 1.00 86.19 103 GLY A CA 1
ATOM 856 C C . GLY A 1 103 ? 4.656 -16.140 0.156 1.00 86.19 103 GLY A C 1
ATOM 857 O O . GLY A 1 103 ? 3.457 -15.993 0.393 1.00 86.19 103 GLY A O 1
ATOM 858 N N . VAL A 1 104 ? 5.352 -15.254 -0.563 1.00 89.69 104 VAL A N 1
ATOM 859 C CA . VAL A 1 104 ? 4.814 -13.964 -1.033 1.00 89.69 104 VAL A CA 1
ATOM 860 C C . VAL A 1 104 ? 3.607 -14.110 -1.968 1.00 89.69 104 VAL A C 1
ATOM 862 O O . VAL A 1 104 ? 2.694 -13.297 -1.906 1.00 89.69 104 VAL A O 1
ATOM 865 N N . GLU A 1 105 ? 3.556 -15.184 -2.759 1.00 89.12 105 GLU A N 1
ATOM 866 C CA . GLU A 1 105 ? 2.506 -15.459 -3.757 1.00 89.12 105 GLU A CA 1
ATOM 867 C C . GLU A 1 105 ? 1.108 -15.665 -3.148 1.00 89.12 105 GLU A C 1
ATOM 869 O O . GLU A 1 105 ? 0.101 -15.664 -3.853 1.00 89.12 105 GLU A O 1
ATOM 874 N N . LYS A 1 106 ? 1.030 -15.908 -1.834 1.00 86.12 106 LYS A N 1
ATOM 875 C CA . LYS A 1 106 ? -0.233 -16.116 -1.110 1.00 86.12 106 LYS A CA 1
ATOM 876 C C . LYS A 1 106 ? -0.773 -14.847 -0.461 1.00 86.12 106 LYS A C 1
ATOM 878 O O . LYS A 1 106 ? -1.875 -14.879 0.083 1.00 86.12 106 LYS A O 1
ATOM 883 N N . LEU A 1 107 ? -0.017 -13.753 -0.496 1.00 88.94 107 LEU A N 1
ATOM 884 C CA . LEU A 1 107 ? -0.426 -12.494 0.106 1.00 88.94 107 LEU A CA 1
ATOM 885 C C . LEU A 1 107 ? -1.240 -11.661 -0.878 1.00 88.94 107 LEU A C 1
ATOM 887 O O . LEU A 1 107 ? -0.951 -11.592 -2.068 1.00 88.94 107 LEU A O 1
ATOM 891 N N . THR A 1 108 ? -2.232 -10.966 -0.341 1.00 89.81 108 THR A N 1
ATOM 892 C CA . THR A 1 108 ? -2.967 -9.928 -1.064 1.00 89.81 108 THR A CA 1
ATOM 893 C C . THR A 1 108 ? -2.166 -8.626 -1.120 1.00 89.81 108 THR A C 1
ATOM 895 O O . THR A 1 108 ? -1.332 -8.358 -0.250 1.00 89.81 108 THR A O 1
ATOM 898 N N . ASP A 1 109 ? -2.487 -7.753 -2.075 1.00 90.12 109 ASP A N 1
ATOM 899 C CA . ASP A 1 109 ? -1.901 -6.409 -2.186 1.00 90.12 109 ASP A CA 1
ATOM 900 C C . ASP A 1 109 ? -1.980 -5.623 -0.870 1.00 90.12 109 ASP A C 1
ATOM 902 O O . ASP A 1 109 ? -1.004 -5.012 -0.430 1.00 90.12 109 ASP A O 1
ATOM 906 N N . ALA A 1 110 ? -3.122 -5.698 -0.180 1.00 91.38 110 ALA A N 1
ATOM 907 C CA . ALA A 1 110 ? -3.315 -5.071 1.125 1.00 91.38 110 ALA A CA 1
ATOM 908 C C . ALA A 1 110 ? -2.300 -5.569 2.168 1.00 91.38 110 ALA A C 1
ATOM 910 O O . ALA A 1 110 ? -1.807 -4.790 2.989 1.00 91.38 110 ALA A O 1
ATOM 911 N N . GLN A 1 111 ? -1.966 -6.860 2.139 1.00 92.00 111 GLN A N 1
ATOM 912 C CA . GLN A 1 111 ? -1.002 -7.468 3.053 1.00 92.00 111 GLN A CA 1
ATOM 913 C C . GLN A 1 111 ? 0.433 -7.088 2.690 1.00 92.00 111 GLN A C 1
ATOM 915 O O . GLN A 1 111 ? 1.204 -6.751 3.589 1.00 92.00 111 GLN A O 1
ATOM 920 N N . LEU A 1 112 ? 0.779 -7.054 1.401 1.00 94.44 112 LEU A N 1
ATOM 921 C CA . LEU A 1 112 ? 2.081 -6.566 0.934 1.00 94.44 112 LEU A CA 1
ATOM 922 C C . LEU A 1 112 ? 2.301 -5.104 1.351 1.00 94.44 112 LEU A C 1
ATOM 924 O O . LEU A 1 112 ? 3.332 -4.766 1.939 1.00 94.44 112 LEU A O 1
ATOM 928 N N . LEU A 1 113 ? 1.293 -4.250 1.162 1.00 94.25 113 LEU A N 1
ATOM 929 C CA . LEU A 1 113 ? 1.324 -2.858 1.611 1.00 94.25 113 LEU A CA 1
ATOM 930 C C . LEU A 1 113 ? 1.453 -2.748 3.134 1.00 94.25 113 LEU A C 1
ATOM 932 O O . LEU A 1 113 ? 2.255 -1.959 3.631 1.00 94.25 113 LEU A O 1
ATOM 936 N N . ALA A 1 114 ? 0.728 -3.568 3.896 1.00 94.12 114 ALA A N 1
ATOM 937 C CA . ALA A 1 114 ? 0.830 -3.586 5.354 1.00 94.12 114 ALA A CA 1
ATOM 938 C C . ALA A 1 114 ? 2.240 -3.961 5.851 1.00 94.12 114 ALA A C 1
ATOM 940 O O . ALA A 1 114 ? 2.702 -3.424 6.865 1.00 94.12 114 ALA A O 1
ATOM 941 N N . ILE A 1 115 ? 2.945 -4.854 5.143 1.00 94.88 115 ILE A N 1
ATOM 942 C CA . ILE A 1 115 ? 4.343 -5.198 5.444 1.00 94.88 115 ILE A CA 1
ATOM 943 C C . ILE A 1 115 ? 5.241 -3.980 5.248 1.00 94.88 115 ILE A C 1
ATOM 945 O O . ILE A 1 115 ? 6.025 -3.677 6.156 1.00 94.88 115 ILE A O 1
ATOM 949 N N . LEU A 1 116 ? 5.093 -3.287 4.113 1.00 95.69 116 LEU A N 1
ATOM 950 C CA . LEU A 1 116 ? 5.885 -2.108 3.756 1.00 95.69 116 LEU A CA 1
ATOM 951 C C . LEU A 1 116 ? 5.639 -0.939 4.712 1.00 95.69 116 LEU A C 1
ATOM 953 O O . LEU A 1 116 ? 6.603 -0.334 5.155 1.00 95.69 116 LEU A O 1
ATOM 957 N N . ILE A 1 117 ? 4.390 -0.678 5.114 1.00 93.94 117 ILE A N 1
ATOM 958 C CA . ILE A 1 117 ? 4.040 0.377 6.092 1.00 93.94 117 ILE A CA 1
ATOM 959 C C . ILE A 1 117 ? 4.681 0.117 7.460 1.00 93.94 117 ILE A C 1
ATOM 961 O O . ILE A 1 117 ? 4.974 1.046 8.212 1.00 93.94 117 ILE A O 1
ATOM 965 N N . ARG A 1 118 ? 4.927 -1.158 7.774 1.00 88.62 118 ARG A N 1
ATOM 966 C CA . ARG A 1 118 ? 5.663 -1.684 8.926 1.00 88.62 118 ARG A CA 1
AT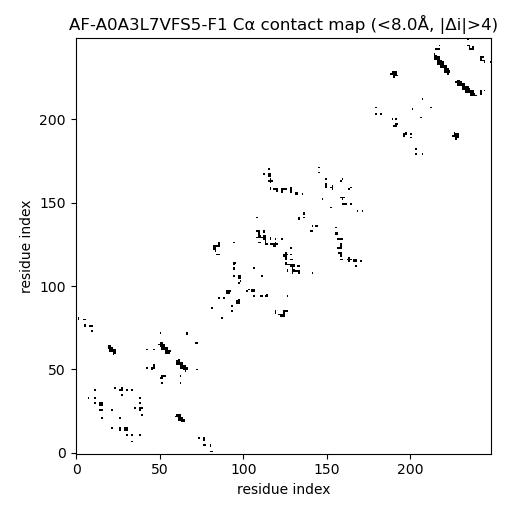OM 967 C C . ARG A 1 118 ? 5.014 -1.494 10.297 1.00 88.62 118 ARG A C 1
ATOM 969 O O . ARG A 1 118 ? 5.041 -2.434 11.099 1.00 88.62 118 ARG A O 1
ATOM 976 N N . VAL A 1 119 ? 4.509 -0.302 10.601 1.00 83.94 119 VAL A N 1
ATOM 977 C CA . VAL A 1 119 ? 4.052 0.123 11.928 1.00 83.94 119 VAL A CA 1
ATOM 978 C C . VAL A 1 119 ? 2.759 0.927 11.785 1.00 83.94 119 VAL A C 1
ATOM 980 O O . VAL A 1 119 ? 2.664 1.833 10.970 1.00 83.94 119 VAL A O 1
ATOM 983 N N . GLY A 1 120 ? 1.748 0.585 12.585 1.00 82.81 120 GLY A N 1
ATOM 984 C CA . GLY A 1 120 ? 0.521 1.380 12.667 1.00 82.81 120 GLY A CA 1
ATOM 985 C C . GLY A 1 120 ? 0.697 2.633 13.528 1.00 82.81 120 GLY A C 1
ATOM 986 O O . GLY A 1 120 ? 1.654 2.763 14.289 1.00 82.81 120 GLY A O 1
ATOM 987 N N . VAL A 1 121 ? -0.277 3.531 13.481 1.00 84.81 121 VAL A N 1
ATOM 988 C CA . VAL A 1 121 ? -0.347 4.729 14.326 1.00 84.81 121 VAL A CA 1
ATOM 989 C C . VAL A 1 121 ? -1.475 4.596 15.357 1.00 84.81 121 VAL A C 1
ATOM 991 O O . VAL A 1 121 ? -2.342 3.728 15.229 1.00 84.81 121 VAL A O 1
ATOM 994 N N . PRO A 1 122 ? -1.520 5.430 16.413 1.00 80.44 122 PRO A N 1
ATOM 995 C CA . PRO A 1 122 ? -2.644 5.416 17.340 1.00 80.44 122 PRO A CA 1
ATOM 996 C C . PRO A 1 122 ? -3.988 5.569 16.610 1.00 80.44 122 PRO A C 1
ATOM 998 O O . PRO A 1 122 ? -4.266 6.594 15.991 1.00 80.44 122 PRO A O 1
ATOM 1001 N N . GLY A 1 123 ? -4.826 4.534 16.700 1.00 77.88 123 GLY A N 1
ATOM 1002 C CA . GLY A 1 123 ? -6.137 4.494 16.053 1.00 77.88 123 GLY A CA 1
ATOM 1003 C C . GLY A 1 123 ? -6.172 3.886 14.648 1.00 77.88 123 GLY A C 1
ATOM 1004 O O . GLY A 1 123 ? -7.268 3.808 14.103 1.00 77.88 123 GLY A O 1
ATOM 1005 N N . GLU A 1 124 ? -5.043 3.433 14.096 1.00 83.56 124 GLU A N 1
ATOM 1006 C CA . GLU A 1 124 ? -4.985 2.755 12.795 1.00 83.56 124 GLU A CA 1
ATOM 1007 C C . GLU A 1 124 ? -3.793 1.787 12.702 1.00 83.56 124 GLU A C 1
ATOM 1009 O O . GLU A 1 124 ? -2.631 2.163 12.846 1.00 83.56 124 GLU A O 1
ATOM 1014 N N . SER A 1 125 ? -4.076 0.512 12.465 1.00 85.81 125 SER A N 1
ATOM 1015 C CA . SER A 1 125 ? -3.076 -0.547 12.337 1.00 85.81 125 SER A CA 1
ATOM 1016 C C . SER A 1 125 ? -2.427 -0.545 10.942 1.00 85.81 125 SER A C 1
ATOM 1018 O O . SER A 1 125 ? -3.033 -0.084 9.979 1.00 85.81 125 SER A O 1
ATOM 1020 N N . ALA A 1 126 ? -1.220 -1.108 10.797 1.00 89.69 126 ALA A N 1
ATOM 1021 C CA . ALA A 1 126 ? -0.583 -1.231 9.476 1.00 89.69 126 ALA A CA 1
ATOM 1022 C C . ALA A 1 126 ? -1.419 -2.084 8.501 1.00 89.69 126 ALA A C 1
ATOM 1024 O O . ALA A 1 126 ? -1.447 -1.808 7.308 1.00 89.69 126 ALA A O 1
ATOM 1025 N N . VAL A 1 127 ? -2.149 -3.081 9.019 1.00 89.00 127 VAL A N 1
ATOM 1026 C CA . VAL A 1 127 ? -3.074 -3.916 8.232 1.00 89.00 127 VAL A CA 1
ATOM 1027 C C . VAL A 1 127 ? -4.265 -3.095 7.737 1.00 89.00 127 VAL A C 1
ATOM 1029 O O . VAL A 1 127 ? -4.636 -3.191 6.574 1.00 89.00 127 VAL A O 1
ATOM 1032 N N . GLN A 1 128 ? -4.837 -2.244 8.595 1.00 86.62 128 GLN A N 1
ATOM 1033 C CA . GLN A 1 128 ? -5.927 -1.342 8.207 1.00 86.62 128 GLN A CA 1
ATOM 1034 C C . GLN A 1 128 ? -5.467 -0.321 7.169 1.00 86.62 128 GLN A C 1
ATOM 1036 O O . GLN A 1 128 ? -6.184 -0.073 6.208 1.00 86.62 128 GLN A O 1
ATOM 1041 N N . ALA A 1 129 ? -4.265 0.223 7.343 1.00 92.19 129 ALA A N 1
ATOM 1042 C CA . ALA A 1 129 ? -3.669 1.148 6.392 1.00 92.19 129 ALA A CA 1
ATOM 1043 C C . ALA A 1 129 ? -3.418 0.490 5.025 1.00 92.19 129 ALA A C 1
ATOM 1045 O O . ALA A 1 129 ? -3.751 1.071 3.994 1.00 92.19 129 ALA A O 1
ATOM 1046 N N . GLY A 1 130 ? -2.887 -0.740 5.015 1.00 92.38 130 GLY A N 1
ATOM 1047 C CA . GLY A 1 130 ? -2.696 -1.526 3.795 1.00 92.38 130 GLY A CA 1
ATOM 1048 C C . GLY A 1 130 ? -4.01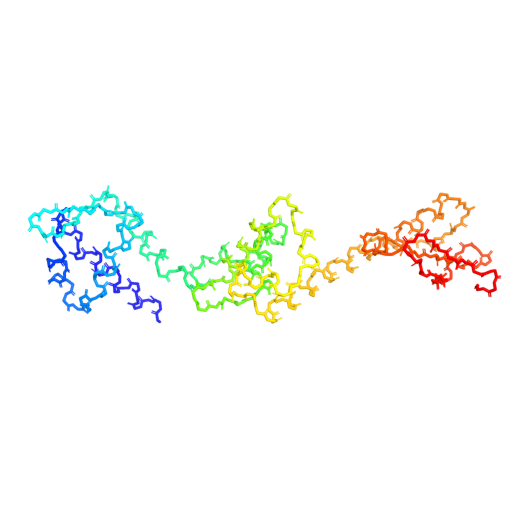2 -1.809 3.070 1.00 92.38 130 GLY A C 1
ATOM 1049 O O . GLY A 1 130 ? -4.092 -1.619 1.860 1.00 92.38 130 GLY A O 1
ATOM 1050 N N . LEU A 1 131 ? -5.067 -2.166 3.813 1.00 90.25 131 LEU A N 1
ATOM 1051 C CA . LEU A 1 131 ? -6.411 -2.351 3.258 1.00 90.25 131 LEU A CA 1
ATOM 1052 C C . LEU A 1 131 ? -6.981 -1.046 2.687 1.00 90.25 131 LEU A C 1
ATOM 1054 O O . LEU A 1 131 ? -7.473 -1.041 1.566 1.00 90.25 131 LEU A O 1
ATOM 1058 N N . ALA A 1 132 ? -6.879 0.063 3.424 1.00 90.44 132 ALA A N 1
ATOM 1059 C CA . ALA A 1 132 ? -7.379 1.364 2.981 1.00 90.44 132 ALA A CA 1
ATOM 1060 C C . ALA A 1 132 ? -6.707 1.831 1.681 1.00 90.44 132 ALA A C 1
ATOM 1062 O O . ALA A 1 132 ? -7.379 2.346 0.788 1.00 90.44 132 ALA A O 1
ATOM 1063 N N . LEU A 1 133 ? -5.392 1.620 1.556 1.00 92.25 133 LEU A N 1
ATOM 1064 C CA . LEU A 1 133 ? -4.663 1.899 0.321 1.00 92.25 133 LEU A CA 1
ATOM 1065 C C . LEU A 1 133 ? -5.092 0.963 -0.810 1.00 92.25 133 LEU A C 1
ATOM 1067 O O . LEU A 1 133 ? -5.444 1.459 -1.874 1.00 92.25 133 LEU A O 1
ATOM 1071 N N . ALA A 1 134 ? -5.118 -0.354 -0.591 1.00 89.88 134 ALA A N 1
ATOM 1072 C CA . ALA A 1 134 ? -5.510 -1.310 -1.628 1.00 89.88 134 ALA A CA 1
ATOM 1073 C C . ALA A 1 134 ? -6.921 -1.021 -2.173 1.00 89.88 134 ALA A C 1
ATOM 1075 O O . ALA A 1 134 ? -7.098 -0.904 -3.383 1.00 89.88 134 ALA A O 1
ATOM 1076 N N . SER A 1 135 ? -7.898 -0.781 -1.291 1.00 87.56 135 SER A N 1
ATOM 1077 C CA . SER A 1 135 ? -9.267 -0.424 -1.687 1.00 87.56 135 SER A CA 1
ATOM 1078 C C . SER A 1 135 ? -9.341 0.895 -2.458 1.00 87.56 135 SER A C 1
ATOM 1080 O O . SER A 1 135 ? -10.171 1.047 -3.348 1.00 87.56 135 SER A O 1
ATOM 1082 N N . ARG A 1 136 ? -8.467 1.869 -2.170 1.00 87.25 136 ARG A N 1
ATOM 1083 C CA . ARG A 1 136 ? -8.448 3.143 -2.909 1.00 87.25 136 ARG A CA 1
ATOM 1084 C C . ARG A 1 136 ? -8.071 2.966 -4.384 1.00 87.25 136 ARG A C 1
ATOM 1086 O O . ARG A 1 136 ? -8.459 3.808 -5.201 1.00 87.25 136 ARG A O 1
ATOM 1093 N N . PHE A 1 137 ? -7.308 1.921 -4.698 1.00 83.38 137 PHE A N 1
ATOM 1094 C CA . PHE A 1 137 ? -6.730 1.666 -6.015 1.00 83.38 137 PHE A CA 1
ATOM 1095 C C . PHE A 1 137 ? -7.350 0.464 -6.742 1.00 83.38 137 PHE A C 1
ATOM 1097 O O . PHE A 1 137 ? -6.897 0.131 -7.830 1.00 83.38 137 PHE A O 1
ATOM 1104 N N . GLU A 1 138 ? -8.410 -0.139 -6.202 1.00 77.31 138 GLU A N 1
ATOM 1105 C CA . GLU A 1 138 ? -9.031 -1.371 -6.712 1.00 77.31 138 GLU A CA 1
ATOM 1106 C C . GLU A 1 138 ? -9.399 -1.306 -8.210 1.00 77.31 138 GLU A C 1
ATOM 1108 O O . GLU A 1 138 ? -9.113 -2.237 -8.955 1.00 77.31 138 GLU A O 1
ATOM 1113 N N . GLU A 1 139 ? -9.919 -0.171 -8.696 1.00 70.00 139 GLU A N 1
ATOM 1114 C CA . GLU A 1 139 ? -10.352 -0.008 -10.098 1.00 70.00 139 GLU A CA 1
ATOM 1115 C C . GLU A 1 139 ? -9.214 0.012 -11.134 1.00 70.00 139 GLU A C 1
ATOM 1117 O O . GLU A 1 139 ? -9.436 -0.309 -12.300 1.00 70.00 139 GLU A O 1
ATOM 1122 N N . ARG A 1 140 ? -8.004 0.440 -10.751 1.00 65.31 140 ARG A N 1
ATOM 1123 C CA . ARG A 1 140 ? -6.842 0.538 -11.663 1.00 65.31 140 ARG A CA 1
ATOM 1124 C C . ARG A 1 140 ? -5.634 -0.269 -11.178 1.00 65.31 140 ARG A C 1
ATOM 1126 O O . ARG A 1 140 ? -4.541 -0.124 -11.725 1.00 65.31 140 ARG A O 1
ATOM 1133 N N . GLY A 1 141 ? -5.830 -1.090 -10.149 1.00 72.25 141 GLY A N 1
ATOM 1134 C CA . GLY A 1 141 ? -4.776 -1.793 -9.429 1.00 72.25 141 GLY A CA 1
ATOM 1135 C C . GLY A 1 141 ? -3.714 -0.864 -8.828 1.00 72.25 141 GLY A C 1
ATOM 1136 O O . GLY A 1 141 ? -3.815 0.367 -8.838 1.00 72.25 141 GLY A O 1
ATOM 1137 N N . LEU A 1 142 ? -2.627 -1.467 -8.345 1.00 82.94 142 LEU A N 1
ATOM 1138 C CA . LEU A 1 142 ? -1.495 -0.751 -7.746 1.00 82.94 142 LEU A CA 1
ATOM 1139 C C . LEU A 1 142 ? -0.709 0.136 -8.729 1.00 82.94 142 LEU A C 1
ATOM 1141 O O . LEU A 1 142 ? 0.176 0.866 -8.295 1.00 82.94 142 LEU A O 1
ATOM 1145 N N . ALA A 1 143 ? -1.032 0.136 -10.027 1.00 79.69 143 ALA A N 1
ATOM 1146 C CA . ALA A 1 143 ? -0.335 0.942 -11.031 1.00 79.69 143 ALA A CA 1
ATOM 1147 C C . ALA A 1 143 ? -0.337 2.441 -10.686 1.00 79.69 143 ALA A C 1
ATOM 1149 O O . ALA A 1 143 ? 0.676 3.113 -10.826 1.00 79.69 143 ALA A O 1
ATOM 1150 N N . ARG A 1 144 ? -1.439 2.966 -10.134 1.00 81.81 144 ARG A N 1
ATOM 1151 C CA . ARG A 1 144 ? -1.512 4.378 -9.714 1.00 81.81 144 ARG A CA 1
ATOM 1152 C C . ARG A 1 144 ? -0.652 4.720 -8.501 1.00 81.81 144 ARG A C 1
ATOM 1154 O O . ARG A 1 144 ? -0.432 5.899 -8.244 1.00 81.81 144 ARG A O 1
ATOM 1161 N N . LEU A 1 145 ? -0.219 3.724 -7.732 1.00 87.50 145 LEU A N 1
ATOM 1162 C CA . LEU A 1 145 ? 0.627 3.944 -6.564 1.00 87.50 145 LEU A CA 1
ATOM 1163 C C . LEU A 1 145 ? 2.043 4.376 -6.970 1.00 87.50 145 LEU A C 1
ATOM 1165 O O . LEU A 1 145 ? 2.728 5.007 -6.174 1.00 87.50 145 LEU A O 1
ATOM 1169 N N . ILE A 1 146 ? 2.451 4.059 -8.202 1.00 85.69 146 ILE A N 1
ATOM 1170 C CA . ILE A 1 146 ? 3.772 4.358 -8.756 1.00 85.69 146 ILE A CA 1
ATOM 1171 C C . ILE A 1 146 ? 4.072 5.863 -8.744 1.00 85.69 146 ILE A C 1
ATOM 1173 O O . ILE A 1 146 ? 5.164 6.258 -8.340 1.00 85.69 146 ILE A O 1
ATOM 1177 N N . ASP A 1 147 ? 3.096 6.678 -9.142 1.00 83.44 147 ASP A N 1
ATOM 1178 C CA . ASP A 1 147 ? 3.259 8.131 -9.291 1.00 83.44 147 ASP A CA 1
ATOM 1179 C C . ASP A 1 147 ? 2.646 8.921 -8.130 1.00 83.44 147 ASP A C 1
ATOM 1181 O O . ASP A 1 147 ? 2.665 10.152 -8.121 1.00 83.44 147 ASP A O 1
ATOM 1185 N N . ALA A 1 148 ? 2.072 8.227 -7.145 1.00 90.25 148 ALA A N 1
ATOM 1186 C CA . ALA A 1 148 ? 1.362 8.874 -6.057 1.00 90.25 148 ALA A CA 1
ATOM 1187 C C . ALA A 1 148 ? 2.336 9.602 -5.125 1.00 90.25 148 ALA A C 1
ATOM 1189 O O . ALA A 1 148 ? 3.227 9.006 -4.520 1.00 90.25 148 ALA A O 1
ATOM 1190 N N . SER A 1 149 ? 2.119 10.900 -4.946 1.00 93.50 149 SER A N 1
ATOM 1191 C CA . SER A 1 149 ? 2.872 11.720 -4.006 1.00 93.50 149 SER A CA 1
ATOM 1192 C C . SER A 1 149 ? 2.483 11.430 -2.553 1.00 93.50 149 SER A C 1
ATOM 1194 O O . SER A 1 149 ? 1.369 11.004 -2.232 1.00 93.50 149 SER A O 1
ATOM 1196 N N . LEU A 1 150 ? 3.382 11.754 -1.619 1.00 95.12 150 LEU A N 1
ATOM 1197 C CA . LEU A 1 150 ? 3.094 11.661 -0.183 1.00 95.12 150 LEU A CA 1
ATOM 1198 C C . LEU A 1 150 ? 1.834 12.460 0.207 1.00 95.12 150 LEU A C 1
ATOM 1200 O O . LEU A 1 150 ? 1.084 12.053 1.095 1.00 95.12 150 LEU A O 1
ATOM 1204 N N . GLN A 1 151 ? 1.607 13.606 -0.435 1.00 94.81 151 GLN A N 1
ATOM 1205 C CA . GLN A 1 151 ? 0.462 14.485 -0.205 1.00 94.81 151 GLN A CA 1
ATOM 1206 C C . GLN A 1 151 ? -0.855 13.850 -0.658 1.00 94.81 151 GLN A C 1
ATOM 1208 O O . GLN A 1 151 ? -1.870 14.062 -0.001 1.00 94.81 151 GLN A O 1
ATOM 1213 N N . GLU A 1 152 ? -0.842 13.049 -1.721 1.00 92.81 152 GLU A N 1
ATOM 1214 C CA . GLU A 1 152 ? -2.019 12.317 -2.201 1.00 92.81 152 GLU A CA 1
ATOM 1215 C C . GLU A 1 152 ? -2.323 11.083 -1.350 1.00 92.81 152 GLU A C 1
ATOM 1217 O O . GLU A 1 152 ? -3.489 10.725 -1.179 1.00 92.81 152 GLU A O 1
ATOM 1222 N N . LEU A 1 153 ? -1.293 10.445 -0.783 1.00 93.81 153 LEU A N 1
ATOM 1223 C CA . LEU A 1 153 ? -1.462 9.231 0.016 1.00 93.81 153 LEU A CA 1
ATOM 1224 C C . LEU A 1 153 ? -1.838 9.503 1.480 1.00 93.81 153 LEU A C 1
ATOM 1226 O O . LEU A 1 153 ? -2.579 8.728 2.088 1.00 93.81 153 LEU A O 1
ATOM 1230 N N . LYS A 1 154 ? -1.369 10.617 2.055 1.00 94.44 154 LYS A N 1
ATOM 1231 C CA . LYS A 1 154 ? -1.666 11.029 3.441 1.00 94.44 154 LYS A CA 1
ATOM 1232 C C . LYS A 1 154 ? -3.161 11.077 3.798 1.00 94.44 154 LYS A C 1
ATOM 1234 O O . LYS A 1 154 ? -3.506 10.639 4.894 1.00 94.44 154 LYS A O 1
ATOM 1239 N N . PRO A 1 155 ? -4.060 11.592 2.938 1.00 94.62 155 PRO A N 1
ATOM 1240 C CA . PRO A 1 155 ? -5.494 11.619 3.220 1.00 94.62 155 PRO A CA 1
ATOM 1241 C C . PRO A 1 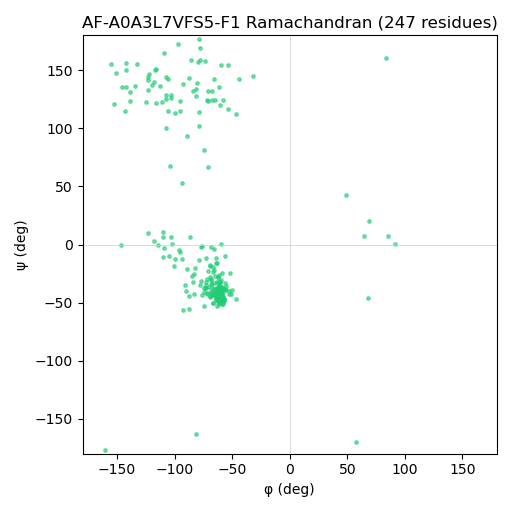155 ? -6.154 10.238 3.294 1.00 94.62 155 PRO A C 1
ATOM 1243 O O . PRO A 1 155 ? -7.213 10.115 3.903 1.00 94.62 155 PRO A O 1
ATOM 1246 N N . ILE A 1 156 ? -5.555 9.209 2.684 1.00 93.00 156 ILE A N 1
ATOM 1247 C CA . ILE A 1 156 ? -6.129 7.858 2.624 1.00 93.00 156 ILE A CA 1
ATOM 1248 C C . ILE A 1 156 ? -5.959 7.142 3.968 1.00 93.00 156 ILE A C 1
ATOM 1250 O O . ILE A 1 156 ? -6.882 6.490 4.451 1.00 93.00 156 ILE A O 1
ATOM 1254 N N . THR A 1 157 ? -4.779 7.265 4.580 1.00 91.50 157 THR A N 1
ATOM 1255 C CA . THR A 1 157 ? -4.434 6.582 5.830 1.00 91.50 157 THR A CA 1
ATOM 1256 C C . THR A 1 157 ? -3.521 7.444 6.698 1.00 91.50 157 THR A C 1
ATOM 1258 O O . THR A 1 157 ? -2.529 8.008 6.238 1.00 91.50 157 THR A O 1
ATOM 1261 N N . LYS A 1 158 ? -3.809 7.510 8.002 1.00 90.81 158 LYS A N 1
ATOM 1262 C CA . LYS A 1 158 ? -3.003 8.241 8.996 1.00 90.81 158 LYS A CA 1
ATOM 1263 C C . LYS A 1 158 ? -1.649 7.577 9.233 1.00 90.81 158 LYS A C 1
ATOM 1265 O O . LYS A 1 158 ? -0.746 8.215 9.779 1.00 90.81 158 LYS A O 1
ATOM 1270 N N . ALA A 1 159 ? -1.512 6.303 8.866 1.00 93.00 159 ALA A N 1
ATOM 1271 C CA . ALA A 1 159 ? -0.244 5.591 8.904 1.00 93.00 159 ALA A CA 1
ATOM 1272 C C . ALA A 1 159 ? 0.719 6.038 7.789 1.00 93.00 159 ALA A C 1
ATOM 1274 O O . ALA A 1 159 ? 1.901 5.719 7.866 1.00 93.00 159 ALA A O 1
ATOM 1275 N N . MET A 1 160 ? 0.262 6.814 6.795 1.00 96.25 160 MET A N 1
ATOM 1276 C CA . MET A 1 160 ? 1.110 7.325 5.716 1.00 96.25 160 MET A CA 1
ATOM 1277 C C . MET A 1 160 ? 2.021 8.467 6.190 1.00 96.25 160 MET A C 1
ATOM 1279 O O . MET A 1 160 ? 1.759 9.660 6.008 1.00 96.25 160 MET A O 1
ATOM 1283 N N . ARG A 1 161 ? 3.125 8.083 6.824 1.00 93.88 161 ARG A N 1
ATOM 1284 C CA . ARG A 1 161 ? 4.224 8.966 7.220 1.00 93.88 161 ARG A CA 1
ATOM 1285 C C . ARG A 1 161 ? 5.355 8.914 6.193 1.00 93.88 161 ARG A C 1
ATOM 1287 O O . ARG A 1 161 ? 5.322 8.117 5.260 1.00 93.88 161 ARG A O 1
ATOM 1294 N N . SER A 1 162 ? 6.350 9.786 6.349 1.00 95.06 162 SER A N 1
ATOM 1295 C CA . SER A 1 162 ? 7.491 9.852 5.428 1.00 95.06 162 SER A CA 1
ATOM 1296 C C . SER A 1 162 ? 8.263 8.534 5.349 1.00 95.06 162 SER A C 1
ATOM 1298 O O . SER A 1 162 ? 8.687 8.151 4.268 1.00 95.06 162 SER A O 1
ATOM 1300 N N . ASP A 1 163 ? 8.411 7.815 6.461 1.00 94.50 163 ASP A N 1
ATOM 1301 C CA . ASP A 1 163 ? 9.065 6.507 6.517 1.00 94.50 163 ASP A CA 1
ATOM 1302 C C . ASP A 1 163 ? 8.283 5.431 5.755 1.00 94.50 163 ASP A C 1
ATOM 1304 O O . ASP A 1 163 ? 8.861 4.771 4.892 1.00 94.50 163 ASP A O 1
ATOM 1308 N N . SER A 1 164 ? 6.975 5.303 6.003 1.00 93.88 164 SER A N 1
ATOM 1309 C CA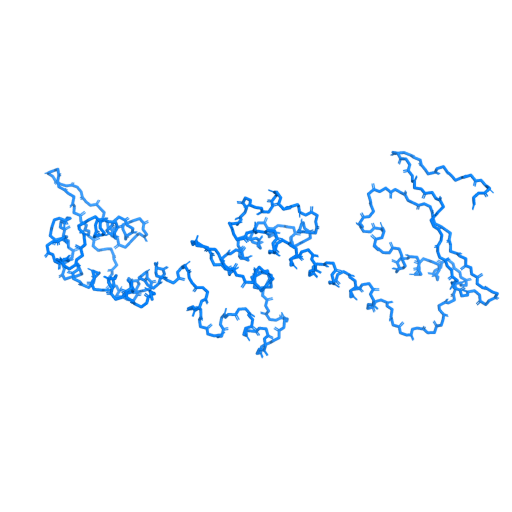 . SER A 1 164 ? 6.121 4.350 5.281 1.00 93.88 164 SER A CA 1
ATOM 1310 C C . SER A 1 164 ? 6.047 4.658 3.783 1.00 93.88 164 SER A C 1
ATOM 1312 O O . SER A 1 164 ? 6.096 3.744 2.965 1.00 93.88 164 SER A O 1
ATOM 1314 N N . TYR A 1 165 ? 5.993 5.940 3.411 1.00 96.62 165 TYR A N 1
ATOM 1315 C CA . TYR A 1 165 ? 6.047 6.365 2.013 1.00 96.62 165 TYR A CA 1
ATOM 1316 C C . TYR A 1 165 ? 7.361 5.961 1.342 1.00 96.62 165 TYR A C 1
ATOM 1318 O O . TYR A 1 165 ? 7.342 5.300 0.307 1.00 96.62 165 TYR A O 1
ATOM 1326 N N . CYS A 1 166 ? 8.505 6.289 1.953 1.00 96.69 166 CYS A N 1
ATOM 1327 C CA . CYS A 1 166 ? 9.810 5.905 1.419 1.00 96.69 166 CYS A CA 1
ATOM 1328 C C . CYS A 1 166 ? 9.942 4.384 1.274 1.00 96.69 166 CYS A C 1
ATOM 1330 O O . CYS A 1 166 ? 10.502 3.919 0.288 1.00 96.69 166 CYS A O 1
ATOM 1332 N N . GLN A 1 167 ? 9.411 3.606 2.223 1.00 96.56 167 GLN A N 1
ATOM 1333 C CA . GLN A 1 167 ? 9.406 2.142 2.157 1.00 96.56 167 GLN A CA 1
ATOM 1334 C C . GLN A 1 167 ? 8.597 1.616 0.969 1.00 96.56 167 GLN A C 1
ATOM 1336 O O . GLN A 1 167 ? 9.075 0.736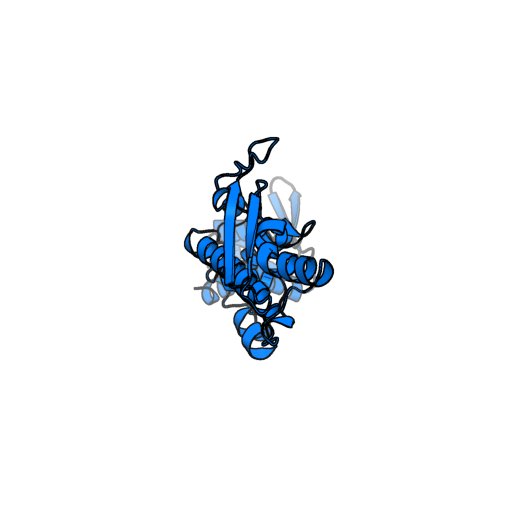 0.256 1.00 96.56 167 GLN A O 1
ATOM 1341 N N . ILE A 1 168 ? 7.404 2.170 0.736 1.00 95.88 168 ILE A N 1
ATOM 1342 C CA . ILE A 1 168 ? 6.557 1.795 -0.401 1.00 95.88 168 ILE A CA 1
ATOM 1343 C C . ILE A 1 168 ? 7.251 2.140 -1.720 1.00 95.88 168 ILE A C 1
ATOM 1345 O O . ILE A 1 168 ? 7.434 1.254 -2.553 1.00 95.88 168 ILE A O 1
ATOM 1349 N N . MET A 1 169 ? 7.706 3.385 -1.885 1.00 95.44 169 MET A N 1
ATOM 1350 C CA . MET A 1 169 ? 8.339 3.825 -3.134 1.00 95.44 169 MET A CA 1
ATOM 1351 C C . MET A 1 169 ? 9.644 3.070 -3.415 1.00 95.44 169 MET A C 1
ATOM 1353 O O . MET A 1 169 ? 9.897 2.683 -4.554 1.00 95.44 169 MET A O 1
ATOM 1357 N N . ALA A 1 170 ? 10.444 2.779 -2.383 1.00 95.62 170 ALA A N 1
ATOM 1358 C CA . ALA A 1 170 ? 11.639 1.951 -2.530 1.00 95.62 170 ALA A CA 1
ATOM 1359 C C . ALA A 1 170 ? 11.297 0.514 -2.952 1.00 95.62 170 ALA A C 1
ATOM 1361 O O . ALA A 1 170 ? 11.979 -0.046 -3.807 1.00 95.62 170 ALA A O 1
ATOM 1362 N N . GLY A 1 171 ? 10.240 -0.078 -2.384 1.00 94.56 171 GLY A N 1
ATOM 1363 C CA . GLY A 1 171 ? 9.764 -1.409 -2.767 1.00 94.56 171 GLY A CA 1
ATOM 1364 C C . GLY A 1 171 ? 9.310 -1.471 -4.227 1.00 94.56 171 GLY A C 1
ATOM 1365 O O . GLY A 1 171 ? 9.710 -2.382 -4.950 1.00 94.56 171 GLY A O 1
ATOM 1366 N N . ILE A 1 172 ? 8.542 -0.474 -4.675 1.00 92.69 172 ILE A N 1
ATOM 1367 C CA . ILE A 1 172 ? 8.084 -0.349 -6.067 1.00 92.69 172 ILE A CA 1
ATOM 1368 C C . ILE A 1 172 ? 9.276 -0.225 -7.022 1.00 92.69 172 ILE A C 1
ATOM 1370 O O . ILE A 1 172 ? 9.361 -0.969 -7.999 1.00 92.69 172 ILE A O 1
ATOM 1374 N N . GLU A 1 173 ? 10.222 0.672 -6.735 1.00 91.69 173 GLU A N 1
ATOM 1375 C CA . GLU A 1 173 ? 11.393 0.881 -7.592 1.00 91.69 173 GLU A CA 1
ATOM 1376 C C . GLU A 1 173 ? 12.309 -0.351 -7.627 1.00 91.69 173 GLU A C 1
ATOM 1378 O O . GLU A 1 173 ? 12.814 -0.718 -8.688 1.00 91.69 173 GLU A O 1
ATOM 1383 N N . LEU A 1 174 ? 12.498 -1.044 -6.498 1.00 91.88 174 LEU A N 1
ATOM 1384 C CA . LEU A 1 174 ? 13.227 -2.314 -6.479 1.00 91.88 174 LEU A CA 1
ATOM 1385 C C . LEU A 1 174 ? 12.523 -3.379 -7.324 1.00 91.88 174 LEU A C 1
ATOM 1387 O O . LEU A 1 174 ? 13.185 -4.046 -8.117 1.00 91.88 174 LEU A O 1
ATOM 1391 N N . GLY A 1 175 ? 11.199 -3.506 -7.203 1.00 88.38 175 GLY A N 1
ATOM 1392 C CA . GLY A 1 175 ? 10.399 -4.403 -8.036 1.00 88.38 175 GLY A CA 1
ATOM 1393 C C . GLY A 1 175 ? 10.571 -4.102 -9.526 1.00 88.38 175 GLY A C 1
ATOM 1394 O O . GLY A 1 175 ? 10.872 -5.006 -10.304 1.00 88.38 175 GLY A O 1
ATOM 1395 N N . ARG A 1 176 ? 10.500 -2.821 -9.911 1.00 83.38 176 ARG A N 1
ATOM 1396 C CA . ARG A 1 176 ? 10.732 -2.363 -11.290 1.00 83.38 176 ARG A CA 1
ATOM 1397 C C . ARG A 1 176 ? 12.145 -2.689 -11.777 1.00 83.38 176 ARG A C 1
ATOM 1399 O O . ARG A 1 176 ? 12.316 -3.152 -12.903 1.00 83.38 176 ARG A O 1
ATOM 1406 N N . ARG A 1 177 ? 13.166 -2.495 -10.932 1.00 82.69 177 ARG A N 1
ATOM 1407 C CA . ARG A 1 177 ? 14.556 -2.857 -11.256 1.00 82.69 177 ARG A CA 1
ATOM 1408 C C . ARG A 1 177 ? 14.717 -4.345 -11.493 1.00 82.69 177 ARG A C 1
ATOM 1410 O O . ARG A 1 177 ? 15.283 -4.724 -12.512 1.00 82.69 177 ARG A O 1
ATOM 1417 N N . ILE A 1 178 ? 14.192 -5.173 -10.599 1.00 82.81 178 ILE A N 1
ATOM 1418 C CA . ILE A 1 178 ? 14.272 -6.631 -10.722 1.00 82.81 178 ILE A CA 1
ATOM 1419 C C . ILE A 1 178 ? 13.530 -7.109 -11.974 1.00 82.81 178 ILE A C 1
ATOM 1421 O O . ILE A 1 178 ? 14.072 -7.931 -12.706 1.00 82.81 178 ILE A O 1
ATOM 1425 N N . ALA A 1 179 ? 12.343 -6.566 -12.259 1.00 79.81 179 ALA A N 1
ATOM 1426 C CA . ALA A 1 179 ? 11.595 -6.888 -13.472 1.00 79.81 179 ALA A CA 1
ATOM 1427 C C . ALA A 1 179 ? 12.423 -6.600 -14.734 1.00 79.81 179 ALA A C 1
ATOM 1429 O O . ALA A 1 179 ? 12.594 -7.490 -15.556 1.00 79.81 179 ALA A O 1
ATOM 1430 N N . SER A 1 180 ? 13.060 -5.426 -14.819 1.00 73.31 180 SER A N 1
ATOM 1431 C CA . SER A 1 180 ? 13.921 -5.091 -15.966 1.00 73.31 180 SER A CA 1
ATOM 1432 C C . SER A 1 180 ? 15.200 -5.931 -16.079 1.00 73.31 180 SER A C 1
ATOM 1434 O O . SER A 1 180 ? 15.809 -5.966 -17.141 1.00 73.31 180 SER A O 1
ATOM 1436 N N . LEU A 1 181 ? 15.638 -6.574 -14.988 1.00 72.69 181 LEU A N 1
ATOM 1437 C CA . LEU A 1 181 ? 16.783 -7.489 -15.003 1.00 72.69 181 LEU A CA 1
ATOM 1438 C C . LEU A 1 181 ? 16.378 -8.909 -15.417 1.00 72.69 181 LEU A C 1
ATOM 1440 O O . LEU A 1 181 ? 17.213 -9.634 -15.942 1.00 72.69 181 LEU A O 1
ATOM 1444 N N . ARG A 1 182 ? 15.124 -9.323 -15.187 1.00 62.47 182 ARG A N 1
ATOM 1445 C CA . ARG A 1 182 ? 14.627 -10.649 -15.598 1.00 62.47 182 ARG A CA 1
ATOM 1446 C C . ARG A 1 182 ? 14.551 -10.811 -17.117 1.00 62.47 182 ARG A C 1
ATOM 1448 O O . ARG A 1 182 ? 14.680 -11.930 -17.591 1.00 62.47 182 ARG A O 1
ATOM 1455 N N . ASP A 1 183 ? 14.452 -9.708 -17.856 1.00 56.00 183 ASP A N 1
ATOM 1456 C CA . ASP A 1 183 ? 14.574 -9.684 -19.322 1.00 56.00 183 ASP A CA 1
ATOM 1457 C C . ASP A 1 183 ? 16.032 -9.802 -19.815 1.00 56.00 183 ASP A C 1
ATOM 1459 O O . ASP A 1 183 ? 16.295 -9.819 -21.022 1.00 56.00 183 ASP A O 1
ATOM 1463 N N . ILE A 1 184 ? 16.987 -9.883 -18.881 1.00 55.81 184 ILE A N 1
ATOM 1464 C CA . ILE A 1 184 ? 18.407 -10.138 -19.111 1.00 55.81 184 ILE A CA 1
ATOM 1465 C C . ILE A 1 184 ? 18.684 -11.595 -18.714 1.00 55.81 184 ILE A C 1
ATOM 1467 O O . ILE A 1 184 ? 19.368 -11.884 -17.732 1.00 55.81 184 ILE A O 1
ATOM 1471 N N . GLU A 1 185 ? 18.141 -12.553 -19.467 1.00 50.56 185 GLU A N 1
ATOM 1472 C CA . GLU A 1 185 ? 18.772 -13.877 -19.522 1.00 50.56 185 GLU A CA 1
ATOM 1473 C C . GLU A 1 185 ? 20.254 -13.708 -19.918 1.00 50.56 185 GLU A C 1
ATOM 147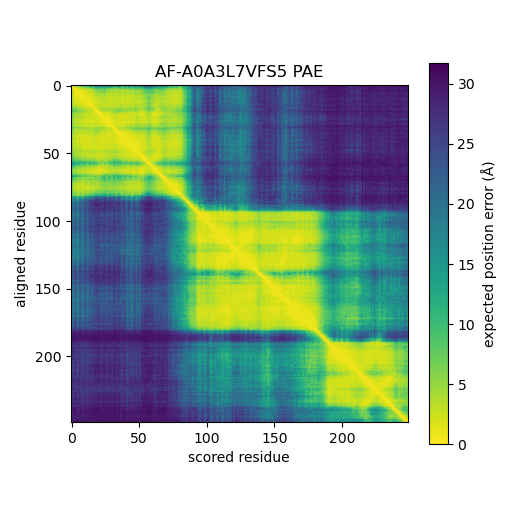5 O O . GLU A 1 185 ? 20.599 -12.723 -20.585 1.00 50.56 185 GLU A O 1
ATOM 1480 N N . PRO A 1 186 ? 21.156 -14.644 -19.558 1.00 45.94 186 PRO A N 1
ATOM 1481 C CA . PRO A 1 186 ? 22.502 -14.690 -20.114 1.00 45.94 186 PRO A CA 1
ATOM 1482 C C . PRO A 1 186 ? 22.401 -15.146 -21.575 1.00 45.94 186 PRO A C 1
ATOM 1484 O O . PRO A 1 186 ? 22.800 -16.246 -21.949 1.00 45.94 186 PRO A O 1
ATOM 1487 N N . VAL A 1 187 ? 21.795 -14.305 -22.406 1.00 49.16 187 VAL A N 1
ATOM 1488 C CA . VAL A 1 187 ? 21.763 -14.469 -23.844 1.00 49.16 187 VAL A CA 1
ATOM 1489 C C . VAL A 1 187 ? 23.183 -14.172 -24.303 1.00 49.16 187 VAL A C 1
ATOM 1491 O O . VAL A 1 187 ? 23.803 -13.192 -23.881 1.00 49.16 187 VAL A O 1
ATOM 1494 N N . LEU A 1 188 ? 23.715 -15.054 -25.147 1.00 53.59 188 LEU A N 1
ATOM 1495 C CA . LEU A 1 188 ? 24.839 -14.766 -26.042 1.00 53.59 188 LEU A CA 1
ATOM 1496 C C . LEU A 1 188 ? 24.804 -13.289 -26.472 1.00 53.59 188 LEU A C 1
ATOM 1498 O O . LEU A 1 188 ? 23.697 -12.784 -26.653 1.00 53.59 188 LEU A O 1
ATOM 1502 N N . PRO A 1 189 ? 25.948 -12.600 -26.663 1.00 59.16 189 PRO A N 1
ATOM 1503 C CA . PRO A 1 189 ? 25.950 -11.175 -26.995 1.00 59.16 189 PRO A CA 1
ATOM 1504 C C . PRO A 1 189 ? 24.928 -10.914 -28.101 1.00 59.16 189 PRO A C 1
ATOM 1506 O O . PRO A 1 189 ? 25.062 -11.457 -29.200 1.00 59.16 189 PRO A O 1
ATOM 1509 N N . GLU A 1 190 ? 23.858 -10.198 -27.753 1.00 71.62 190 GLU A N 1
ATOM 1510 C CA . GLU A 1 190 ? 22.726 -9.966 -28.640 1.00 71.62 190 GLU A CA 1
ATOM 1511 C C . GLU A 1 190 ? 23.259 -9.228 -29.860 1.00 71.62 190 GLU A C 1
ATOM 1513 O O . GLU A 1 190 ? 23.877 -8.178 -29.723 1.00 71.62 190 GLU A O 1
ATOM 1518 N N . ARG A 1 191 ? 23.118 -9.814 -31.049 1.00 87.38 191 ARG A N 1
ATOM 1519 C CA . ARG A 1 191 ? 23.611 -9.202 -32.285 1.00 87.38 191 ARG A CA 1
ATOM 1520 C C . ARG A 1 191 ? 22.434 -8.620 -33.034 1.00 87.38 191 ARG A C 1
ATOM 1522 O O . ARG A 1 191 ? 21.510 -9.357 -33.351 1.00 87.38 191 ARG A O 1
ATOM 1529 N N . ILE A 1 192 ? 22.510 -7.340 -33.370 1.00 90.75 192 ILE A N 1
ATOM 1530 C CA . ILE A 1 192 ? 21.479 -6.654 -34.144 1.00 90.75 192 ILE A CA 1
ATOM 1531 C C . ILE A 1 192 ? 21.805 -6.807 -35.631 1.00 90.75 192 ILE A C 1
ATOM 1533 O O . ILE A 1 192 ? 22.594 -6.041 -36.180 1.00 90.75 192 ILE A O 1
ATOM 1537 N N . ARG A 1 193 ? 21.250 -7.831 -36.289 1.00 90.88 193 ARG A N 1
ATOM 1538 C CA . ARG A 1 193 ? 21.515 -8.123 -37.712 1.00 90.88 193 ARG A CA 1
ATOM 1539 C C . ARG A 1 193 ? 20.423 -7.618 -38.647 1.00 90.88 193 ARG A C 1
ATOM 1541 O O . ARG A 1 193 ? 20.632 -7.583 -39.858 1.00 90.88 193 ARG A O 1
ATOM 1548 N N . GLY A 1 194 ? 19.279 -7.230 -38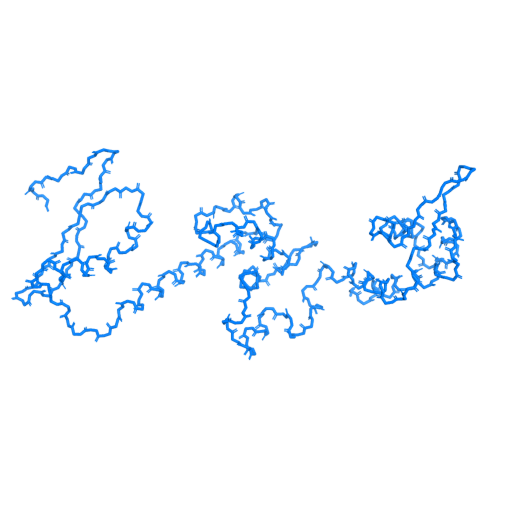.100 1.00 91.44 194 GLY A N 1
ATOM 1549 C CA . GLY A 1 194 ? 18.147 -6.720 -38.858 1.00 91.44 194 GLY A CA 1
ATOM 1550 C C . GLY A 1 194 ? 17.174 -5.928 -37.995 1.00 91.44 194 GLY A C 1
ATOM 1551 O O . GLY A 1 194 ? 17.400 -5.713 -36.804 1.00 91.44 194 GLY A O 1
ATOM 1552 N N . SER A 1 195 ? 16.078 -5.496 -38.618 1.00 91.38 195 SER A N 1
ATOM 1553 C CA . SER A 1 195 ? 15.022 -4.717 -37.966 1.00 91.38 195 SER A CA 1
ATOM 1554 C C . SER A 1 195 ? 14.377 -5.458 -36.803 1.00 91.38 195 SER A C 1
ATOM 1556 O O . SER A 1 195 ? 14.102 -4.839 -35.784 1.00 91.38 195 SER A O 1
ATOM 1558 N N . ASP A 1 196 ? 14.176 -6.769 -36.924 1.00 89.94 196 ASP A N 1
ATOM 1559 C CA . ASP A 1 196 ? 13.513 -7.562 -35.883 1.00 89.94 196 ASP A CA 1
ATOM 1560 C C . ASP A 1 196 ? 14.377 -7.645 -34.619 1.00 89.94 196 ASP A C 1
ATOM 1562 O O . ASP A 1 196 ? 13.888 -7.413 -33.512 1.00 89.94 196 ASP A O 1
ATOM 1566 N N . ASP A 1 197 ? 15.685 -7.865 -34.789 1.00 89.25 197 ASP A N 1
ATOM 1567 C CA . ASP A 1 197 ? 16.653 -7.831 -33.689 1.00 89.25 197 ASP A CA 1
ATOM 1568 C C . ASP A 1 197 ? 16.716 -6.433 -33.060 1.00 89.25 197 ASP A C 1
ATOM 1570 O O . ASP A 1 197 ? 16.763 -6.295 -31.840 1.00 89.25 197 ASP A O 1
ATOM 1574 N N . ALA A 1 198 ? 16.685 -5.383 -33.890 1.00 90.00 198 ALA A N 1
ATOM 1575 C CA . ALA A 1 198 ? 16.714 -4.002 -33.421 1.00 90.00 198 ALA A CA 1
ATOM 1576 C C . ALA A 1 198 ? 15.463 -3.662 -32.603 1.00 90.00 198 ALA A C 1
ATOM 1578 O O . ALA A 1 198 ? 15.573 -3.049 -31.544 1.00 90.00 198 ALA A O 1
ATOM 1579 N N . ILE A 1 199 ? 14.284 -4.088 -33.063 1.00 89.56 199 ILE A N 1
ATOM 1580 C CA . ILE A 1 199 ? 13.017 -3.912 -32.351 1.00 89.56 199 ILE A CA 1
ATOM 1581 C C . ILE A 1 199 ? 13.068 -4.665 -31.023 1.00 89.56 199 ILE A C 1
ATOM 1583 O O . ILE A 1 199 ? 12.807 -4.060 -29.989 1.00 89.56 199 ILE A O 1
ATOM 1587 N N . SER A 1 200 ? 13.468 -5.940 -31.025 1.00 86.69 200 SER A N 1
ATOM 1588 C CA . SER A 1 200 ? 13.577 -6.755 -29.808 1.00 86.69 200 SER A CA 1
ATOM 1589 C C . SER A 1 200 ? 14.526 -6.133 -28.777 1.00 86.69 200 SER A C 1
ATOM 1591 O O . SER A 1 200 ? 14.154 -5.944 -27.611 1.00 86.69 200 SER A O 1
ATOM 1593 N N . TYR A 1 201 ? 15.724 -5.731 -29.215 1.00 87.81 201 TYR A N 1
ATOM 1594 C CA . TYR A 1 201 ? 16.697 -5.045 -28.370 1.00 87.81 201 TYR A CA 1
ATOM 1595 C C . TYR A 1 201 ? 16.114 -3.747 -27.807 1.00 87.81 201 TYR A C 1
ATOM 1597 O O . TYR A 1 201 ? 16.146 -3.528 -26.596 1.00 87.81 201 TYR A O 1
ATOM 1605 N N . CYS A 1 202 ? 15.547 -2.890 -28.661 1.00 88.31 202 CYS A N 1
ATOM 1606 C CA . CYS A 1 202 ? 15.018 -1.595 -28.249 1.00 88.31 202 CYS A CA 1
ATOM 1607 C C . CYS A 1 202 ? 13.819 -1.731 -27.305 1.00 88.31 202 CYS A C 1
ATOM 1609 O O . CYS A 1 202 ? 13.766 -1.028 -26.296 1.00 88.31 202 CYS A O 1
ATOM 1611 N N . SER A 1 203 ? 12.897 -2.659 -27.570 1.00 86.25 203 SER A N 1
ATOM 1612 C CA . SER A 1 203 ? 11.749 -2.931 -26.702 1.00 86.25 203 SER A CA 1
ATOM 1613 C C . SER A 1 203 ? 12.191 -3.325 -25.297 1.00 86.25 203 SER A C 1
ATOM 1615 O O . SER A 1 203 ? 11.625 -2.825 -24.330 1.00 86.25 203 SER A O 1
ATOM 1617 N N . ARG A 1 204 ? 13.239 -4.146 -25.158 1.00 82.44 204 ARG A N 1
ATOM 1618 C CA . ARG A 1 204 ? 13.791 -4.498 -23.840 1.00 82.44 204 ARG A CA 1
ATOM 1619 C C . ARG A 1 204 ? 14.586 -3.350 -23.226 1.00 82.44 204 ARG A C 1
ATOM 1621 O O . ARG A 1 204 ? 14.305 -2.930 -22.101 1.00 82.44 204 ARG A O 1
ATOM 1628 N N . ARG A 1 205 ? 15.551 -2.802 -23.969 1.00 84.25 205 ARG A N 1
ATOM 1629 C CA . ARG A 1 205 ? 16.507 -1.786 -23.503 1.00 84.25 205 ARG A CA 1
ATOM 1630 C C . ARG A 1 205 ? 15.842 -0.472 -23.100 1.00 84.25 205 ARG A C 1
ATOM 1632 O O . ARG A 1 205 ? 16.312 0.165 -22.152 1.00 84.25 205 ARG A O 1
ATOM 1639 N N . PHE A 1 206 ? 14.793 -0.070 -23.812 1.00 87.25 206 PHE A N 1
ATOM 1640 C CA . PHE A 1 206 ? 14.065 1.184 -23.610 1.00 87.25 206 PHE A CA 1
ATOM 1641 C C . PHE A 1 206 ? 12.659 0.971 -23.032 1.00 87.25 206 PHE A C 1
ATOM 1643 O O . PHE A 1 206 ? 11.908 1.934 -22.932 1.00 87.25 206 PHE A O 1
ATOM 1650 N N . SER A 1 207 ? 12.317 -0.242 -22.578 1.00 83.50 207 SER A N 1
ATOM 1651 C CA . SER A 1 207 ? 11.023 -0.569 -21.945 1.00 83.50 207 SER A CA 1
ATOM 1652 C C . SER A 1 207 ? 10.597 0.444 -20.877 1.00 83.50 207 SER A C 1
ATOM 1654 O O . SER A 1 207 ? 9.469 0.927 -20.893 1.00 83.50 207 SER A O 1
ATOM 1656 N N . ARG A 1 208 ? 11.517 0.821 -19.977 1.00 76.81 208 ARG A N 1
ATOM 1657 C CA . ARG A 1 208 ? 11.255 1.826 -18.932 1.00 76.81 208 ARG A CA 1
ATOM 1658 C C . ARG A 1 208 ? 10.944 3.201 -19.499 1.00 76.81 208 ARG A C 1
ATOM 1660 O O . ARG A 1 208 ? 10.031 3.859 -19.029 1.00 76.81 208 ARG A O 1
ATOM 1667 N N . LEU A 1 209 ? 11.717 3.629 -20.492 1.00 85.12 209 LEU A N 1
ATOM 1668 C CA . LEU A 1 209 ? 11.502 4.916 -21.137 1.00 85.12 209 LEU A CA 1
ATOM 1669 C C . LEU A 1 209 ? 10.163 4.927 -21.885 1.00 85.12 209 LEU A C 1
ATOM 1671 O O . LEU A 1 209 ? 9.454 5.918 -21.831 1.00 85.12 209 LEU A O 1
ATOM 1675 N N . ALA A 1 210 ? 9.788 3.818 -22.522 1.00 84.69 210 ALA A N 1
ATOM 1676 C CA . ALA A 1 210 ? 8.511 3.691 -23.214 1.00 84.69 210 ALA A CA 1
ATOM 1677 C C . ALA A 1 210 ? 7.304 3.673 -22.257 1.00 84.69 210 ALA A C 1
ATOM 1679 O O . ALA A 1 210 ? 6.244 4.176 -22.614 1.00 84.69 210 ALA A O 1
ATOM 1680 N N . ALA A 1 211 ? 7.450 3.091 -21.061 1.00 80.12 211 ALA A N 1
ATOM 1681 C CA . ALA A 1 211 ? 6.369 2.996 -20.079 1.00 80.12 211 ALA A CA 1
ATOM 1682 C C . ALA A 1 211 ? 6.214 4.261 -19.219 1.00 80.12 211 ALA A C 1
ATOM 1684 O O . ALA A 1 211 ? 5.094 4.703 -18.978 1.00 80.12 211 ALA A O 1
ATOM 1685 N N . ASP A 1 212 ? 7.333 4.829 -18.761 1.00 80.81 212 ASP A N 1
ATOM 1686 C CA . ASP A 1 212 ? 7.360 5.917 -17.775 1.00 80.81 212 ASP A CA 1
ATOM 1687 C C . ASP A 1 212 ? 7.694 7.284 -18.406 1.00 80.81 212 ASP A C 1
ATOM 1689 O O . ASP A 1 212 ? 7.639 8.319 -17.738 1.00 80.81 212 ASP A O 1
ATOM 1693 N N . GLY A 1 213 ? 8.105 7.305 -19.676 1.00 80.75 213 GLY A N 1
ATOM 1694 C CA . GLY A 1 213 ? 8.515 8.516 -20.376 1.00 80.75 213 GLY A CA 1
ATOM 1695 C C . GLY A 1 213 ? 7.358 9.493 -20.546 1.00 80.75 213 GLY A C 1
ATOM 1696 O O . GLY A 1 213 ? 6.324 9.169 -21.120 1.00 80.75 213 GLY A O 1
ATOM 1697 N N . VAL A 1 214 ? 7.557 10.722 -20.071 1.00 83.56 214 VAL A N 1
ATOM 1698 C CA . VAL A 1 214 ? 6.589 11.825 -20.216 1.00 83.56 214 VAL A CA 1
ATOM 1699 C C . VAL A 1 214 ? 6.889 12.732 -21.414 1.00 83.56 214 VAL A C 1
ATOM 1701 O O . VAL A 1 214 ? 6.129 13.657 -21.691 1.00 83.56 214 VAL A O 1
ATOM 1704 N N . GLN A 1 215 ? 8.009 12.492 -22.099 1.00 83.69 215 GLN A N 1
ATOM 1705 C CA . GLN A 1 215 ? 8.486 13.239 -23.261 1.00 83.69 215 GLN A CA 1
ATOM 1706 C C . GLN A 1 215 ? 9.117 12.278 -24.269 1.00 83.69 215 GLN A C 1
ATOM 1708 O O . GLN A 1 215 ? 9.661 11.240 -23.887 1.00 83.69 215 GLN A O 1
ATOM 1713 N N . GLU A 1 216 ? 9.044 12.635 -25.550 1.00 87.06 216 GLU A N 1
ATOM 1714 C CA . GLU A 1 216 ? 9.720 11.904 -26.621 1.00 87.06 216 GLU A CA 1
ATOM 1715 C C . GLU A 1 216 ? 11.242 12.021 -26.455 1.00 87.06 216 GLU A C 1
ATOM 1717 O O . GLU A 1 216 ? 11.746 13.071 -26.066 1.00 87.06 216 GLU A O 1
ATOM 1722 N N . GLU A 1 217 ? 11.996 10.959 -26.735 1.00 89.56 217 GLU A N 1
ATOM 1723 C CA . GLU A 1 217 ? 13.460 11.009 -26.730 1.00 89.56 217 GLU A CA 1
ATOM 1724 C C . GLU A 1 217 ? 14.019 10.304 -27.968 1.00 89.56 217 GLU A C 1
ATOM 1726 O O . GLU A 1 217 ? 13.602 9.194 -28.303 1.00 89.56 217 GLU A O 1
ATOM 1731 N N . PHE A 1 218 ? 15.018 10.914 -28.611 1.00 89.00 218 PHE A N 1
ATOM 1732 C CA . PHE A 1 218 ? 15.755 10.294 -29.709 1.00 89.00 218 PHE A CA 1
ATOM 1733 C C . PHE A 1 218 ? 17.034 9.641 -29.183 1.00 89.00 218 PHE A C 1
ATOM 1735 O O . PHE A 1 218 ? 17.880 10.300 -28.568 1.00 89.00 218 PHE A O 1
ATOM 1742 N N . HIS A 1 219 ? 17.187 8.343 -29.445 1.00 91.00 219 HIS A N 1
ATOM 1743 C CA . HIS A 1 219 ? 18.338 7.553 -29.009 1.00 91.00 219 HIS A CA 1
ATOM 1744 C C . HIS A 1 219 ? 19.046 6.892 -30.187 1.00 91.00 219 HIS A C 1
ATOM 1746 O O . HIS A 1 219 ? 18.406 6.406 -31.117 1.00 91.00 219 HIS A O 1
ATOM 1752 N N . ILE A 1 220 ? 20.373 6.800 -30.098 1.00 91.56 220 ILE A N 1
ATOM 1753 C CA . ILE A 1 220 ? 21.217 6.016 -31.007 1.00 91.56 220 ILE A CA 1
ATOM 1754 C C . ILE A 1 220 ? 21.827 4.848 -30.234 1.00 91.56 220 ILE A C 1
ATOM 1756 O O . ILE A 1 220 ? 22.330 5.020 -29.124 1.00 91.56 220 ILE A O 1
ATOM 1760 N N . VAL A 1 221 ? 21.822 3.658 -30.834 1.00 91.25 221 VAL A N 1
ATOM 1761 C CA . VAL A 1 221 ? 22.523 2.476 -30.317 1.00 91.25 221 VAL A CA 1
ATOM 1762 C C . VAL A 1 221 ? 23.761 2.248 -31.176 1.00 91.25 221 VAL A C 1
ATOM 1764 O O . VAL A 1 221 ? 23.647 1.966 -32.367 1.00 91.25 221 VAL A O 1
ATOM 1767 N N . SER A 1 222 ? 24.946 2.391 -30.588 1.00 90.38 222 SER A N 1
ATOM 1768 C CA . SER A 1 222 ? 26.209 2.086 -31.261 1.00 90.38 222 SER A CA 1
ATOM 1769 C C . SER A 1 222 ? 26.471 0.583 -31.227 1.00 90.38 222 SER A C 1
ATOM 1771 O O . SER A 1 222 ? 26.231 -0.068 -30.209 1.00 90.38 222 SER A O 1
ATOM 1773 N N . LEU A 1 223 ? 26.959 0.034 -32.341 1.00 92.12 223 LEU A N 1
ATOM 1774 C CA . LEU A 1 223 ? 27.279 -1.386 -32.488 1.00 92.12 223 LEU A CA 1
ATOM 1775 C C . LEU A 1 223 ? 28.777 -1.580 -32.739 1.00 92.12 223 LEU A C 1
ATOM 1777 O O . LEU A 1 223 ? 29.427 -0.727 -33.344 1.00 92.12 223 LEU A O 1
ATOM 1781 N N . ASP A 1 224 ? 29.318 -2.713 -32.303 1.00 88.38 224 ASP A N 1
ATOM 1782 C CA . ASP A 1 224 ? 30.664 -3.150 -32.659 1.00 88.38 224 ASP A CA 1
ATOM 1783 C C . ASP A 1 224 ? 30.713 -3.759 -34.072 1.00 88.38 224 ASP A C 1
ATOM 1785 O O . ASP A 1 224 ? 29.700 -3.924 -34.756 1.00 88.38 224 ASP A O 1
ATOM 1789 N N . THR A 1 225 ? 31.914 -4.132 -34.522 1.00 88.25 225 THR A N 1
ATOM 1790 C CA . THR A 1 225 ? 32.129 -4.758 -35.841 1.00 88.25 225 THR A CA 1
ATOM 1791 C C . THR A 1 225 ? 31.459 -6.128 -35.991 1.00 88.25 225 THR A C 1
ATOM 1793 O O . THR A 1 225 ? 31.378 -6.668 -37.093 1.00 88.25 225 THR A O 1
ATOM 1796 N N . GLN A 1 226 ? 30.978 -6.706 -34.893 1.00 89.25 226 GLN A N 1
ATOM 1797 C CA . GLN A 1 226 ? 30.266 -7.972 -34.823 1.00 89.25 226 GLN A CA 1
ATOM 1798 C C . GLN A 1 226 ? 28.746 -7.797 -34.660 1.00 89.25 226 GLN A C 1
ATOM 1800 O O . GLN A 1 226 ? 28.044 -8.815 -34.559 1.00 89.25 226 GLN A O 1
ATOM 1805 N N . HIS A 1 227 ? 28.256 -6.553 -34.737 1.00 90.56 227 HIS A N 1
ATOM 1806 C CA . HIS A 1 227 ? 26.872 -6.111 -34.540 1.00 90.56 227 HIS A CA 1
ATOM 1807 C C . HIS A 1 227 ? 26.361 -6.221 -33.095 1.00 90.56 227 HIS A C 1
ATOM 1809 O O . HIS A 1 227 ? 25.153 -6.262 -32.867 1.00 90.56 227 HIS A O 1
ATOM 1815 N N . GLY A 1 228 ? 27.261 -6.294 -32.117 1.00 89.94 228 GLY A N 1
ATOM 1816 C CA . GLY A 1 228 ? 26.934 -6.257 -30.695 1.00 89.94 228 GLY A CA 1
ATOM 1817 C C . GLY A 1 228 ? 26.716 -4.819 -30.203 1.00 89.94 228 GLY A C 1
ATOM 1818 O O . GLY A 1 228 ? 27.536 -3.957 -30.519 1.00 89.94 228 GLY A O 1
ATOM 1819 N N . PRO A 1 229 ? 25.657 -4.527 -29.427 1.00 88.31 229 PRO A N 1
ATOM 1820 C CA . PRO A 1 229 ? 25.451 -3.225 -28.799 1.00 88.31 229 PRO A CA 1
ATOM 1821 C C . PRO A 1 229 ? 26.617 -2.830 -27.886 1.00 88.31 229 PRO A C 1
ATOM 1823 O O . PRO A 1 229 ? 26.955 -3.553 -26.951 1.00 88.31 229 PRO A O 1
ATOM 1826 N N . ILE A 1 230 ? 27.207 -1.660 -28.137 1.00 83.88 230 ILE A N 1
ATOM 1827 C CA . ILE A 1 230 ? 28.260 -1.053 -27.311 1.00 83.88 230 ILE A CA 1
ATOM 1828 C C . ILE A 1 230 ? 27.626 -0.123 -26.277 1.00 83.88 230 ILE A C 1
ATOM 1830 O O . ILE A 1 230 ? 27.860 -0.260 -25.077 1.00 83.88 230 ILE A O 1
ATOM 1834 N N . ALA A 1 231 ? 26.837 0.849 -26.739 1.00 80.38 231 ALA A N 1
ATOM 1835 C CA . ALA A 1 231 ? 26.220 1.853 -25.886 1.00 80.38 231 ALA A CA 1
ATOM 1836 C C . ALA A 1 231 ? 24.947 2.431 -26.516 1.00 80.38 231 ALA A C 1
ATOM 1838 O O . ALA A 1 231 ? 24.766 2.444 -27.730 1.00 80.38 231 ALA A O 1
ATOM 1839 N N . SER A 1 232 ? 24.061 2.937 -25.662 1.00 87.75 232 SER A N 1
ATOM 1840 C CA . SER A 1 232 ? 22.891 3.726 -26.053 1.00 87.75 232 SER A CA 1
ATOM 1841 C C . SER A 1 232 ? 23.119 5.187 -25.676 1.00 87.75 232 SER A C 1
ATOM 1843 O O . SER A 1 232 ? 23.414 5.471 -24.512 1.00 87.75 232 SER A O 1
ATOM 1845 N N . HIS A 1 233 ? 22.935 6.097 -26.621 1.00 86.25 233 HIS A N 1
ATOM 1846 C CA . HIS A 1 233 ? 23.142 7.528 -26.452 1.00 86.25 233 HIS A CA 1
ATOM 1847 C C . HIS A 1 233 ? 21.814 8.253 -26.624 1.00 86.25 233 HIS A C 1
ATOM 1849 O O . HIS A 1 233 ? 21.202 8.150 -27.685 1.00 86.25 233 HIS A O 1
ATOM 1855 N N . ARG A 1 234 ? 21.389 9.002 -25.603 1.00 90.31 234 ARG A N 1
ATOM 1856 C CA . ARG A 1 234 ? 20.275 9.939 -25.741 1.00 90.31 234 ARG A CA 1
ATOM 1857 C C . ARG A 1 234 ? 20.792 11.197 -26.417 1.00 90.31 234 ARG A C 1
ATOM 1859 O O . ARG A 1 234 ? 21.611 11.900 -25.829 1.00 90.31 234 ARG A O 1
ATOM 1866 N N . ILE A 1 235 ? 20.318 11.444 -27.624 1.00 89.31 235 ILE A N 1
ATOM 1867 C CA . ILE A 1 235 ? 20.741 12.570 -28.450 1.00 89.31 235 ILE A CA 1
ATOM 1868 C C . ILE A 1 235 ? 19.876 13.779 -28.112 1.00 89.31 235 ILE A C 1
ATOM 1870 O O . ILE A 1 235 ? 20.391 14.786 -27.641 1.00 89.31 235 ILE A O 1
ATOM 1874 N N . THR A 1 236 ? 18.550 13.635 -28.208 1.00 85.81 236 THR A N 1
ATOM 1875 C CA . THR A 1 236 ? 17.610 14.715 -27.885 1.00 85.81 236 THR A CA 1
ATOM 1876 C C . THR A 1 236 ? 16.469 14.258 -26.990 1.00 85.81 236 THR A C 1
ATOM 1878 O O . THR A 1 236 ? 16.112 13.079 -26.943 1.00 85.81 236 THR A O 1
ATOM 1881 N N . VAL A 1 237 ? 15.912 15.224 -26.262 1.00 84.69 237 VAL A N 1
ATOM 1882 C CA . VAL A 1 237 ? 14.617 15.123 -25.589 1.00 84.69 237 VAL A CA 1
ATOM 1883 C C . VAL A 1 237 ? 13.690 16.077 -26.330 1.00 84.69 237 VAL A C 1
ATOM 1885 O O . VAL A 1 237 ? 14.016 17.257 -26.485 1.00 84.69 237 VAL A O 1
ATOM 1888 N N . GLY A 1 238 ? 12.587 15.546 -26.838 1.00 79.06 238 GLY A N 1
ATOM 1889 C CA . GLY A 1 238 ? 11.601 16.265 -27.622 1.00 79.06 238 GLY A CA 1
ATOM 1890 C C . GLY A 1 238 ? 10.976 17.427 -26.856 1.00 79.06 238 GLY A C 1
ATOM 1891 O O . GLY A 1 238 ? 10.927 17.465 -25.623 1.00 79.06 238 GLY A O 1
ATOM 1892 N N . THR A 1 239 ? 10.502 18.405 -27.617 1.00 78.44 239 THR A N 1
ATOM 1893 C CA . THR A 1 239 ? 9.672 19.507 -27.136 1.00 78.44 239 THR A CA 1
ATOM 1894 C C . THR A 1 239 ? 8.214 19.043 -27.017 1.00 78.44 239 THR A C 1
ATOM 1896 O O . THR A 1 239 ? 7.924 17.851 -26.969 1.00 78.44 239 THR A O 1
ATOM 1899 N N . LEU A 1 240 ? 7.267 19.981 -26.936 1.00 68.75 240 LEU A N 1
ATOM 1900 C CA . LEU A 1 240 ? 5.836 19.665 -26.894 1.00 68.75 240 LEU A CA 1
ATOM 1901 C C . LEU A 1 240 ? 5.322 18.937 -28.150 1.00 68.75 240 LEU A C 1
ATOM 1903 O O . LEU A 1 240 ? 4.318 18.237 -28.056 1.00 68.75 240 LEU A O 1
ATOM 1907 N N . ASP A 1 241 ? 5.967 19.125 -29.302 1.00 73.50 241 ASP A N 1
ATOM 1908 C CA . ASP A 1 241 ? 5.463 18.689 -30.609 1.00 73.50 241 ASP A CA 1
ATOM 1909 C C . ASP A 1 241 ? 6.548 18.255 -31.615 1.00 73.50 241 ASP A C 1
ATOM 1911 O O . ASP A 1 241 ? 6.210 17.865 -32.733 1.00 73.50 241 ASP A O 1
ATOM 1915 N N . ALA A 1 242 ? 7.837 18.302 -31.257 1.00 73.31 242 ALA A N 1
ATOM 1916 C CA . ALA A 1 242 ? 8.921 17.910 -32.157 1.00 73.31 242 ALA A CA 1
ATOM 1917 C C . ALA A 1 242 ? 10.157 17.376 -31.419 1.00 73.31 242 ALA A C 1
ATOM 1919 O O . ALA A 1 242 ? 10.534 17.880 -30.364 1.00 73.31 242 ALA A O 1
ATOM 1920 N N . SER A 1 243 ? 10.872 16.428 -32.029 1.00 72.00 243 SER A N 1
ATOM 1921 C CA . SER A 1 243 ? 12.234 16.061 -31.621 1.00 72.00 243 SER A CA 1
ATOM 1922 C C . SER A 1 243 ? 13.230 16.586 -32.658 1.00 72.00 243 SER A C 1
ATOM 1924 O O . SER A 1 243 ? 13.388 16.023 -33.740 1.00 72.00 243 SER A O 1
ATOM 1926 N N . LEU A 1 244 ? 13.869 17.721 -32.361 1.00 73.88 244 LEU A N 1
ATOM 1927 C CA . LEU A 1 244 ? 14.837 18.356 -33.259 1.00 73.88 244 LEU A CA 1
ATOM 1928 C C . LEU A 1 244 ? 16.185 17.641 -33.164 1.00 73.88 244 LEU A C 1
ATOM 1930 O O . LEU A 1 244 ? 16.939 17.888 -32.235 1.00 73.88 244 LEU A O 1
ATOM 1934 N N . VAL A 1 245 ? 16.508 16.787 -34.132 1.00 73.62 245 VAL A N 1
ATOM 1935 C CA . VAL A 1 245 ? 17.820 16.126 -34.209 1.00 73.62 245 VAL A CA 1
ATOM 1936 C C . VAL A 1 245 ? 18.730 16.927 -35.138 1.00 73.62 245 VAL A C 1
ATOM 1938 O O . VAL A 1 245 ? 18.463 17.029 -36.337 1.00 73.62 245 VAL A O 1
ATOM 1941 N N . HIS A 1 246 ? 19.810 17.509 -34.609 1.00 69.81 246 HIS A N 1
ATOM 1942 C CA . HIS A 1 246 ? 20.804 18.174 -35.450 1.00 69.81 246 HIS A CA 1
ATOM 1943 C C . HIS A 1 246 ? 21.805 17.131 -35.985 1.00 69.81 246 HIS A C 1
ATOM 1945 O O . HIS A 1 246 ? 22.384 16.416 -35.177 1.00 69.81 246 HIS A O 1
ATOM 1951 N N . PRO A 1 247 ? 22.137 17.089 -37.294 1.00 62.53 247 PRO A N 1
ATOM 1952 C CA . PRO A 1 247 ? 23.076 16.111 -37.883 1.00 62.53 247 PRO A CA 1
ATOM 1953 C C . PRO A 1 247 ? 24.518 16.105 -37.332 1.00 62.53 247 PRO A C 1
ATOM 1955 O O . PRO A 1 247 ? 25.376 15.404 -37.858 1.00 62.53 247 PRO A O 1
ATOM 1958 N N . ARG A 1 248 ? 24.815 16.972 -36.359 1.00 66.31 248 ARG A N 1
ATOM 1959 C CA . ARG A 1 248 ? 26.135 17.134 -35.732 1.00 66.31 248 ARG A CA 1
ATOM 1960 C C . ARG A 1 248 ? 26.207 16.417 -34.381 1.00 66.31 248 ARG A C 1
ATOM 1962 O O . ARG A 1 248 ? 27.311 16.229 -33.875 1.00 66.31 248 ARG A O 1
ATOM 1969 N N . GLU A 1 249 ? 25.053 16.105 -33.803 1.00 55.41 249 GLU A N 1
ATOM 1970 C CA . GLU A 1 249 ? 24.927 15.281 -32.602 1.00 55.41 249 GLU A CA 1
ATOM 1971 C C . GLU A 1 249 ? 24.963 13.796 -32.969 1.00 55.41 249 GLU A C 1
ATOM 1973 O O . GLU A 1 249 ? 25.513 13.023 -32.154 1.00 55.41 249 GLU A O 1
#

Sequence (249 aa):
MSAVRLEKLRGAVRSIREEKVFSVDWAKTQCRDLAPAYVTKILKQLAKDGHLEVCKENKQTYYKWLVEDPREVDHWIEKQVYRQQVKSVPLADRPREQLLEMGVEKLTDAQLLAILIRVGVPGESAVQAGLALASRFEERGLARLIDASLQELKPITKAMRSDSYCQIMAGIELGRRIASLRDIEPVLPERIRGSDDAISYCSRRFSRLAADGVQEEFHIVSLDTQHGPIASHRITVGTLDASLVHPRE

pLDDT: mean 82.46, std 11.73, range [45.94, 96.69]

Mean predicted aligned error: 16.37 Å

Radius of gyration: 29.75 Å; Cα contacts (8 Å, |Δi|>4): 276; chains: 1; bounding box: 74×39×79 Å

Secondary structure (DSSP, 8-state):
-HHHHHHHHHHHHHHHTT-SEEEHHHHHHH-TTS-HHHHHHHHHHHHHTTSEEEEEETTEEEEEE----HHHHHHHHHHHHHTT-GGGS-GGGSHHHHHHHH-GGG--HHHHHHHHH-S-BTTB-HHHHHHHHHHHTTTTGGGGGSS--HHHHTTT-TT--HHHHHHHHHHHHHHHHHHHHHT----S-----SHHHHHHHHHHHTHHHHHH-SS-EEEEEEE-TTS-EEEEEEEEE--SS-----TT-

Solvent-accessible surface area (backbone atoms only — not comparable to full-atom values): 14501 Å² total; per-residue (Å²): 115,68,65,67,52,45,52,53,52,51,51,47,53,57,56,51,60,80,48,68,64,45,40,62,66,56,48,38,66,59,34,68,94,49,60,62,71,57,53,56,50,51,52,52,50,38,34,72,73,62,44,28,45,83,45,78,55,95,95,42,57,33,41,31,65,69,59,85,62,66,66,62,55,50,52,46,53,49,49,72,59,48,61,52,41,73,88,68,51,56,68,83,69,30,51,65,53,32,37,74,75,69,34,66,91,73,56,51,71,26,37,55,42,16,52,44,38,66,51,49,40,99,79,36,21,20,59,54,36,11,40,47,53,41,64,74,29,61,94,67,41,72,66,63,60,77,78,55,46,70,79,70,46,34,82,69,26,87,46,52,43,74,67,25,45,51,39,43,54,49,50,52,52,50,50,52,51,51,55,65,46,68,80,56,62,95,64,69,83,64,54,49,85,49,70,67,42,43,49,56,50,45,54,64,77,39,39,64,53,72,73,71,50,92,58,55,67,47,71,49,74,44,60,47,101,80,31,30,76,73,51,78,42,79,76,40,72,28,59,99,87,52,69,81,80,61,100,86,116

Foldseek 3Di:
DLVVLLVLLCQLVVQVVVDQKAFLVSSCVSSVVDDSVVSVVSQVVCVVVPQWDWDDDPNTIMIGGPDDDPVVVNVVSCCVSVLFDLVPDPCCRQLVSVCVPVNPVPDDQLSVLLVLLPAADGRHGSSNLSVLVQVVCVVPGCPVVQPDDLVNSCVSGVSSDPRSNVSVNVVVVVVVVVVLCVLDDVDDQQACPDDVSVCSCCCSVCVCCVVVPPWDWDKDFDADPRRGTDDIDTQFTADPPDTDHDPVD